Protein AF-A0A7V2SVR3-F1 (afdb_monomer)

Mean predicted aligned error: 17.41 Å

Sequence (319 aa):
MKKIVIILLPLTALFSCQLQNKKPNQTISPVDKTPTSTNLDTQKVTTADELLASLHKCYQEEVCKTQLDDSFNKWLIENKFISNELSKADESDDASIADELIGNNNDTKQLIIPRVHLSSNLMNNELIKGALNEWLTWKRPQLINTWQYYQFLRQDMLPAFQRYGIDEAFILAIMAQESGGKVHSRSRAGAGGLFQIMPATARRLGLTGKNGAYDLRFNPEKSALAAAKYLNEQLLKYEGDKAKVLAAYNSGETRFARLNKRHKNKSLWKKNFYYELPRETRHYVPVVLAAMMIFQNPDKFNVKLDTLDAKTVQVELPK

Structure (mmCIF, N/CA/C/O backbone):
data_AF-A0A7V2SVR3-F1
#
_entry.id   AF-A0A7V2SVR3-F1
#
loop_
_atom_site.group_PDB
_atom_site.id
_atom_site.type_symbol
_atom_site.label_atom_id
_atom_site.label_alt_id
_atom_site.label_comp_id
_atom_site.label_asym_id
_atom_site.label_entity_id
_atom_site.label_seq_id
_atom_site.pdbx_PDB_ins_code
_atom_site.Cartn_x
_atom_site.Cartn_y
_atom_site.Cartn_z
_atom_site.occupancy
_atom_site.B_iso_or_equiv
_atom_site.auth_seq_id
_atom_site.auth_comp_id
_atom_site.auth_asym_id
_atom_site.auth_atom_id
_atom_site.pdbx_PDB_model_num
ATOM 1 N N . MET A 1 1 ? 44.682 -32.885 -15.843 1.00 39.25 1 MET A N 1
ATOM 2 C CA . MET A 1 1 ? 45.978 -32.211 -15.589 1.00 39.25 1 MET A CA 1
ATOM 3 C C . MET A 1 1 ? 46.204 -31.155 -16.664 1.00 39.25 1 MET A C 1
ATOM 5 O O . MET A 1 1 ? 46.006 -31.502 -17.818 1.00 39.25 1 MET A O 1
ATOM 9 N N . LYS A 1 2 ? 46.698 -29.961 -16.272 1.00 33.25 2 LYS A N 1
ATOM 10 C CA . LYS A 1 2 ? 47.258 -28.866 -17.114 1.00 33.25 2 LYS A CA 1
ATOM 11 C C . LYS A 1 2 ? 46.208 -28.055 -17.917 1.00 33.25 2 LYS A C 1
ATOM 13 O O . LYS A 1 2 ? 45.382 -28.654 -18.577 1.00 33.25 2 LYS A O 1
ATOM 18 N N . LYS A 1 3 ? 46.169 -26.714 -17.927 1.00 35.19 3 LYS A N 1
ATOM 19 C CA . LYS A 1 3 ? 47.079 -25.653 -17.443 1.00 35.19 3 LYS A CA 1
ATOM 20 C C . LYS A 1 3 ? 46.278 -24.376 -17.116 1.00 35.19 3 LYS A C 1
ATOM 22 O O . LYS A 1 3 ? 45.376 -24.002 -17.853 1.00 35.19 3 LYS A O 1
ATOM 27 N N . ILE A 1 4 ? 46.678 -23.734 -16.023 1.00 35.78 4 ILE A N 1
ATOM 28 C CA . ILE A 1 4 ? 46.297 -22.396 -15.554 1.00 35.78 4 ILE A CA 1
ATOM 29 C C . ILE A 1 4 ? 47.150 -21.361 -16.301 1.00 35.78 4 ILE A C 1
ATOM 31 O O . ILE A 1 4 ? 48.351 -21.581 -16.456 1.00 35.78 4 ILE A O 1
ATOM 35 N N . VAL A 1 5 ? 46.560 -20.234 -16.709 1.00 38.84 5 VAL A N 1
ATOM 36 C CA . VAL A 1 5 ? 47.297 -19.021 -17.104 1.00 38.84 5 VAL A CA 1
ATOM 37 C C . VAL A 1 5 ? 46.708 -17.843 -16.331 1.00 38.84 5 VAL A C 1
ATOM 39 O O . VAL A 1 5 ? 45.554 -17.473 -16.521 1.00 38.84 5 VAL A O 1
ATOM 42 N N . ILE A 1 6 ? 47.516 -17.310 -15.415 1.00 37.00 6 ILE A N 1
ATOM 43 C CA . ILE A 1 6 ? 47.279 -16.100 -14.625 1.00 37.00 6 ILE A CA 1
ATOM 44 C C . ILE A 1 6 ? 48.023 -14.969 -15.333 1.00 37.00 6 ILE A C 1
ATOM 46 O O . ILE A 1 6 ? 49.217 -15.107 -15.597 1.00 37.00 6 ILE A O 1
ATOM 50 N N . ILE A 1 7 ? 47.342 -13.858 -15.610 1.00 40.81 7 ILE A N 1
ATOM 51 C CA . ILE A 1 7 ? 47.979 -12.600 -16.011 1.00 40.81 7 ILE A CA 1
ATOM 52 C C . ILE A 1 7 ? 47.673 -11.567 -14.924 1.00 40.81 7 ILE A C 1
ATOM 54 O O . ILE A 1 7 ? 46.524 -11.203 -14.691 1.00 40.81 7 ILE A O 1
ATOM 58 N N . LEU A 1 8 ? 48.738 -11.153 -14.242 1.00 35.62 8 LEU A N 1
ATOM 59 C CA . LEU A 1 8 ? 48.835 -10.064 -13.270 1.00 35.62 8 LEU A CA 1
ATOM 60 C C . LEU A 1 8 ? 49.524 -8.896 -13.981 1.00 35.62 8 LEU A C 1
ATOM 62 O O . LEU A 1 8 ? 50.543 -9.148 -14.612 1.00 35.62 8 LEU A O 1
ATOM 66 N N . LEU A 1 9 ? 49.015 -7.667 -13.856 1.00 30.78 9 LEU A N 1
ATOM 67 C CA . LEU A 1 9 ? 49.712 -6.389 -14.121 1.00 30.78 9 LEU A CA 1
ATOM 68 C C . LEU A 1 9 ? 48.831 -5.232 -13.567 1.00 30.78 9 LEU A C 1
ATOM 70 O O . LEU A 1 9 ? 47.640 -5.443 -13.345 1.00 30.78 9 LEU A O 1
ATOM 74 N N . PRO A 1 10 ? 49.390 -4.059 -13.218 1.00 37.69 10 PRO A N 1
ATOM 75 C CA . PRO A 1 10 ? 49.614 -3.678 -11.828 1.00 37.69 10 PRO A CA 1
ATOM 76 C C . PRO A 1 10 ? 48.802 -2.457 -11.361 1.00 37.69 10 PRO A C 1
ATOM 78 O O . PRO A 1 10 ? 48.260 -1.680 -12.141 1.00 37.69 10 PRO A O 1
ATOM 81 N N . LEU A 1 11 ? 48.784 -2.305 -10.037 1.00 36.84 11 LEU A N 1
ATOM 82 C CA . LEU A 1 11 ? 48.236 -1.201 -9.255 1.00 36.84 11 LEU A CA 1
ATOM 83 C C . LEU A 1 11 ? 49.194 0.010 -9.294 1.00 36.84 11 LEU A C 1
ATOM 85 O O . LEU A 1 11 ? 50.347 -0.128 -8.884 1.00 36.84 11 LEU A O 1
ATOM 89 N N . THR A 1 12 ? 48.727 1.198 -9.691 1.00 42.19 12 THR A N 1
ATOM 90 C CA . THR A 1 12 ? 49.444 2.469 -9.466 1.00 42.19 12 THR A CA 1
ATOM 91 C C . THR A 1 12 ? 48.517 3.586 -8.966 1.00 42.19 12 THR A C 1
ATOM 93 O O . THR A 1 12 ? 47.596 4.024 -9.643 1.00 42.19 12 THR A O 1
ATOM 96 N N . ALA A 1 13 ? 48.814 3.998 -7.728 1.00 38.72 13 ALA A N 1
ATOM 97 C CA . ALA A 1 13 ? 48.782 5.334 -7.118 1.00 38.72 13 ALA A CA 1
ATOM 98 C C . ALA A 1 13 ? 47.586 6.299 -7.321 1.00 38.72 13 ALA A C 1
ATOM 100 O O . ALA A 1 13 ? 47.465 7.000 -8.318 1.00 38.72 13 ALA A O 1
ATOM 101 N N . LEU A 1 14 ? 46.800 6.415 -6.242 1.00 35.41 14 LEU A N 1
ATOM 102 C CA . LEU A 1 14 ? 46.558 7.627 -5.433 1.00 35.41 14 LEU A CA 1
ATOM 103 C C . LEU A 1 14 ? 46.800 9.006 -6.081 1.00 35.41 14 LEU A C 1
ATOM 105 O O . LEU A 1 14 ? 47.944 9.396 -6.290 1.00 35.41 14 LEU A O 1
ATOM 109 N N . PHE A 1 15 ? 45.742 9.823 -6.129 1.00 35.97 15 PHE A N 1
ATOM 110 C CA . PHE A 1 15 ? 45.825 11.231 -5.726 1.00 35.97 15 PHE A CA 1
ATOM 111 C C . PHE A 1 15 ? 44.578 11.635 -4.932 1.00 35.97 15 PHE A C 1
ATOM 113 O O . PHE A 1 15 ? 43.464 11.701 -5.447 1.00 35.97 15 PHE A O 1
ATOM 120 N N . SER A 1 16 ? 44.804 11.901 -3.648 1.00 30.83 16 SER A N 1
ATOM 121 C CA . SER A 1 16 ? 43.912 12.643 -2.764 1.00 30.83 16 SER A CA 1
ATOM 122 C C . SER A 1 16 ? 43.989 14.130 -3.106 1.00 30.83 16 SER A C 1
ATOM 124 O O . SER A 1 16 ? 45.086 14.664 -3.254 1.00 30.83 16 SER A O 1
ATOM 126 N N . CYS A 1 17 ? 42.857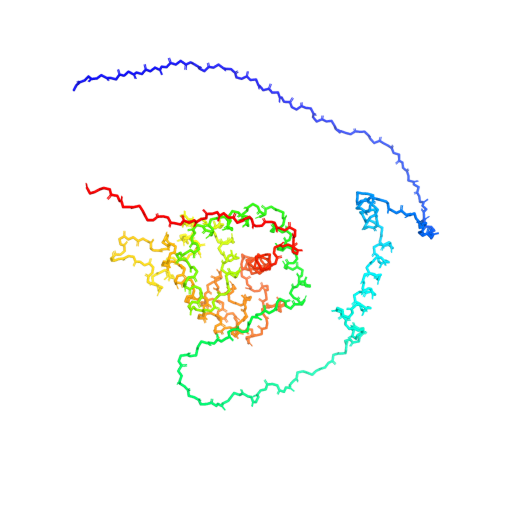 14.831 -3.117 1.00 28.88 17 CYS A N 1
ATOM 127 C CA . CYS A 1 17 ? 42.852 16.265 -2.851 1.00 28.88 17 CYS A CA 1
ATOM 128 C C . CYS A 1 17 ? 41.755 16.576 -1.832 1.00 28.88 17 CYS A C 1
ATOM 130 O O . CYS A 1 17 ? 40.568 16.354 -2.071 1.00 28.88 17 CYS A O 1
ATOM 132 N N . GLN A 1 18 ? 42.197 17.008 -0.653 1.00 33.28 18 GLN A N 1
ATOM 133 C CA . GLN A 1 18 ? 41.372 17.471 0.450 1.00 33.28 18 GLN A CA 1
ATOM 134 C C . GLN A 1 18 ? 41.038 18.959 0.282 1.00 33.28 18 GLN A C 1
ATOM 136 O O . GLN A 1 18 ? 41.905 19.762 -0.038 1.00 33.28 18 GLN A O 1
ATOM 141 N N . LEU A 1 19 ? 39.775 19.278 0.580 1.00 31.12 19 LEU A N 1
ATOM 142 C CA . LEU A 1 19 ? 39.293 20.380 1.425 1.00 31.12 19 LEU A CA 1
ATOM 143 C C . LEU A 1 19 ? 40.048 21.719 1.397 1.00 31.12 19 LEU A C 1
ATOM 145 O O . LEU A 1 19 ? 41.134 21.824 1.955 1.00 31.12 19 LEU A O 1
ATOM 149 N N . GLN A 1 20 ? 39.320 22.791 1.062 1.00 29.27 20 GLN A N 1
ATOM 150 C CA . GLN A 1 20 ? 39.335 23.992 1.905 1.00 29.27 20 GLN A CA 1
ATOM 151 C C . GLN A 1 20 ? 37.918 24.535 2.131 1.00 29.27 20 GLN A C 1
ATOM 153 O O . GLN A 1 20 ? 37.290 25.130 1.260 1.00 29.27 20 GLN A O 1
ATOM 158 N N . ASN A 1 21 ? 37.446 24.328 3.362 1.00 33.88 21 ASN A N 1
ATOM 159 C CA . ASN A 1 21 ? 36.402 25.117 4.001 1.00 33.88 21 ASN A CA 1
ATOM 160 C C . ASN A 1 21 ? 36.904 26.552 4.199 1.00 33.88 21 ASN A C 1
ATOM 162 O O . ASN A 1 21 ? 37.978 26.750 4.768 1.00 33.88 21 ASN A O 1
ATOM 166 N N . LYS A 1 22 ? 36.091 27.553 3.850 1.00 29.28 22 LYS A N 1
ATOM 167 C CA . LYS A 1 22 ? 36.253 28.903 4.397 1.00 29.28 22 LYS A CA 1
ATOM 168 C C . LYS A 1 22 ? 34.890 29.539 4.688 1.00 29.28 22 LYS A C 1
ATOM 170 O O . LYS A 1 22 ? 34.132 29.884 3.791 1.00 29.28 22 LYS A O 1
ATOM 175 N N . LYS A 1 23 ? 34.608 29.691 5.978 1.00 28.23 23 LYS A N 1
ATOM 176 C CA . LYS A 1 23 ? 33.714 30.675 6.610 1.00 28.23 23 LYS A CA 1
ATOM 177 C C . LYS A 1 23 ? 34.402 31.077 7.928 1.00 28.23 23 LYS A C 1
ATOM 179 O O . LYS A 1 23 ? 35.192 30.272 8.421 1.00 28.23 23 LYS A O 1
ATOM 184 N N . PRO A 1 24 ? 34.033 32.184 8.591 1.00 39.03 24 PRO A N 1
ATOM 185 C CA . PRO A 1 24 ? 33.376 33.411 8.127 1.00 39.03 24 PRO A CA 1
ATOM 186 C C . PRO A 1 24 ? 34.162 34.667 8.581 1.00 39.03 24 PRO A C 1
ATOM 188 O O . PRO A 1 24 ? 35.109 34.564 9.354 1.00 39.03 24 PRO A O 1
ATOM 191 N N . ASN A 1 25 ? 33.743 35.867 8.176 1.00 28.81 25 ASN A N 1
ATOM 192 C CA . ASN A 1 25 ? 33.941 37.036 9.035 1.00 28.81 25 ASN A CA 1
ATOM 193 C C . ASN A 1 25 ? 32.728 37.967 8.942 1.00 28.81 25 ASN A C 1
ATOM 195 O O . ASN A 1 25 ? 32.243 38.262 7.852 1.00 28.81 25 ASN A O 1
ATOM 199 N N . GLN A 1 26 ? 32.209 38.331 10.112 1.00 32.72 26 GLN A N 1
ATOM 200 C CA . GLN A 1 26 ? 31.044 39.184 10.333 1.00 32.72 26 GLN A CA 1
ATOM 201 C C . GLN A 1 26 ? 31.442 40.660 10.282 1.00 32.72 26 GLN A C 1
ATOM 203 O O . GLN A 1 26 ? 32.522 41.007 10.752 1.00 32.72 26 GLN A O 1
ATOM 208 N N . THR A 1 27 ? 30.534 41.529 9.836 1.00 27.27 27 THR A N 1
ATOM 209 C CA . THR A 1 27 ? 30.010 42.671 10.621 1.00 27.27 27 THR A CA 1
ATOM 210 C C . THR A 1 27 ? 28.995 43.460 9.790 1.00 27.27 27 THR A C 1
ATOM 212 O O . THR A 1 27 ? 29.240 43.717 8.618 1.00 27.27 27 THR A O 1
ATOM 215 N N . ILE A 1 28 ? 27.851 43.807 10.393 1.00 29.61 28 ILE A N 1
ATOM 216 C CA . ILE A 1 28 ? 27.260 45.160 10.522 1.00 29.61 28 ILE A CA 1
ATOM 217 C C . ILE A 1 28 ? 25.848 45.009 11.133 1.00 29.61 28 ILE A C 1
ATOM 219 O O . ILE A 1 28 ? 25.081 44.124 10.756 1.00 29.61 28 ILE A O 1
ATOM 223 N N . SER A 1 29 ? 25.564 45.855 12.126 1.00 27.14 29 SER A N 1
ATOM 224 C CA . SER A 1 29 ? 24.362 45.900 12.975 1.00 27.14 29 SER A CA 1
ATOM 225 C C . SER A 1 29 ? 23.206 46.737 12.349 1.00 27.14 29 SER A C 1
ATOM 227 O O . SER A 1 29 ? 23.288 47.066 11.168 1.00 27.14 29 SER A O 1
ATOM 229 N N . PRO A 1 30 ? 22.086 47.027 13.054 1.00 40.78 30 PRO A N 1
ATOM 230 C CA . PRO A 1 30 ? 20.729 46.826 12.546 1.00 40.78 30 PRO A CA 1
ATOM 231 C C . PRO A 1 30 ? 20.060 48.113 12.033 1.00 40.78 30 PRO A C 1
ATOM 233 O O . PRO A 1 30 ? 20.332 49.204 12.529 1.00 40.78 30 PRO A O 1
ATOM 236 N N . VAL A 1 31 ? 19.108 47.991 11.103 1.00 28.33 31 VAL A N 1
ATOM 237 C CA . VAL A 1 31 ? 18.184 49.087 10.777 1.00 28.33 31 VAL A CA 1
ATOM 238 C C . VAL A 1 31 ? 16.763 48.550 10.673 1.00 28.33 31 VAL A C 1
ATOM 240 O O . VAL A 1 31 ? 16.423 47.766 9.792 1.00 28.33 31 VAL A O 1
ATOM 243 N N . ASP A 1 32 ? 15.969 49.006 11.632 1.00 33.16 32 ASP A N 1
ATOM 244 C CA . ASP A 1 32 ? 14.514 49.034 11.656 1.00 33.16 32 ASP A CA 1
ATOM 245 C C . ASP A 1 32 ? 13.981 49.867 10.478 1.00 33.16 32 ASP A C 1
ATOM 247 O O . ASP A 1 32 ? 14.533 50.942 10.215 1.00 33.16 32 ASP A O 1
ATOM 251 N N . LYS A 1 33 ? 12.909 49.408 9.817 1.00 31.44 33 LYS A N 1
ATOM 252 C CA . LYS A 1 33 ? 11.759 50.207 9.334 1.00 31.44 33 LYS A CA 1
ATOM 253 C C . LYS A 1 33 ? 10.889 49.408 8.354 1.00 31.44 33 LYS A C 1
ATOM 255 O O . LYS A 1 33 ? 11.345 48.896 7.338 1.00 31.44 33 LYS A O 1
ATOM 260 N N . THR A 1 34 ? 9.613 49.358 8.715 1.00 40.38 34 THR A N 1
ATOM 261 C CA . THR A 1 34 ? 8.410 49.062 7.923 1.00 40.38 34 THR A CA 1
ATOM 262 C C . THR A 1 34 ? 8.495 49.377 6.420 1.00 40.38 34 THR A C 1
ATOM 264 O O . THR A 1 34 ? 8.974 50.452 6.057 1.00 40.38 34 THR A O 1
ATOM 267 N N . PRO A 1 35 ? 7.880 48.554 5.545 1.00 33.28 35 PRO A N 1
ATOM 268 C CA . PRO A 1 35 ? 7.493 48.987 4.213 1.00 33.28 35 PRO A CA 1
ATOM 269 C C . PRO A 1 35 ? 5.979 49.203 4.097 1.00 33.28 35 PRO A C 1
ATOM 271 O O . PRO A 1 35 ? 5.151 48.304 4.226 1.00 33.28 35 PRO A O 1
ATOM 274 N N . THR A 1 36 ? 5.683 50.465 3.829 1.00 29.58 36 THR A N 1
ATOM 275 C CA . THR A 1 36 ? 4.503 51.063 3.215 1.00 29.58 36 THR A CA 1
ATOM 276 C C . THR A 1 36 ? 4.024 50.308 1.968 1.00 29.58 36 THR A C 1
ATOM 278 O O . THR A 1 36 ? 4.821 49.805 1.177 1.00 29.58 36 THR A O 1
ATOM 281 N N . SER A 1 37 ? 2.705 50.313 1.765 1.00 42.31 37 SER A N 1
ATOM 282 C CA . SER A 1 37 ? 2.002 49.870 0.558 1.00 42.31 37 SER A CA 1
ATOM 283 C C . SER A 1 37 ? 2.609 50.434 -0.730 1.00 42.31 37 SER A C 1
ATOM 285 O O . SER A 1 37 ? 2.729 51.654 -0.870 1.00 42.31 37 SER A O 1
ATOM 287 N N . THR A 1 38 ? 2.883 49.574 -1.709 1.00 32.94 38 THR A N 1
ATOM 288 C CA . THR A 1 38 ? 3.091 49.989 -3.102 1.00 32.94 38 THR A CA 1
ATOM 289 C C . THR A 1 38 ? 2.203 49.163 -4.030 1.00 32.94 38 THR A C 1
ATOM 291 O O . THR A 1 38 ? 2.159 47.939 -3.955 1.00 32.94 38 THR A O 1
ATOM 294 N N . ASN A 1 39 ? 1.434 49.885 -4.849 1.00 40.16 39 ASN A N 1
ATOM 295 C CA . ASN A 1 39 ? 0.627 49.387 -5.961 1.00 40.16 39 ASN A CA 1
ATOM 296 C C . ASN A 1 39 ? 1.474 48.509 -6.894 1.00 40.16 39 ASN A C 1
ATOM 298 O O . ASN A 1 39 ? 2.572 48.920 -7.272 1.00 40.16 39 ASN A O 1
ATOM 302 N N . LEU A 1 40 ? 0.943 47.351 -7.305 1.00 39.16 40 LEU A N 1
ATOM 303 C CA . LEU A 1 40 ? 1.548 46.544 -8.363 1.00 39.16 40 LEU A CA 1
ATOM 304 C C . LEU A 1 40 ? 1.436 47.282 -9.704 1.00 39.16 40 LEU A C 1
ATOM 306 O O . LEU A 1 40 ? 0.356 47.433 -10.273 1.00 39.16 40 LEU A O 1
ATOM 310 N N . ASP A 1 41 ? 2.592 47.724 -10.183 1.00 39.03 41 ASP A N 1
ATOM 311 C CA . ASP A 1 41 ? 2.848 48.217 -11.528 1.00 39.03 41 ASP A CA 1
ATOM 312 C C . ASP A 1 41 ? 2.518 47.115 -12.553 1.00 39.03 41 ASP A C 1
ATOM 314 O O . ASP A 1 41 ? 3.096 46.024 -12.532 1.00 39.03 41 ASP A O 1
ATOM 318 N N . THR A 1 42 ? 1.546 47.363 -13.434 1.00 49.19 42 THR A N 1
ATOM 319 C CA . THR A 1 42 ? 1.140 46.425 -14.489 1.00 49.19 42 THR A CA 1
ATOM 320 C C . THR A 1 42 ? 2.165 46.430 -15.620 1.00 49.19 42 THR A C 1
ATOM 322 O O . THR A 1 42 ? 1.944 47.023 -16.678 1.00 49.19 42 THR A O 1
ATOM 325 N N . GLN A 1 43 ? 3.295 45.759 -15.418 1.00 54.12 43 GLN A N 1
ATOM 326 C CA . GLN A 1 43 ? 4.226 45.471 -16.505 1.00 54.12 43 GLN A CA 1
ATOM 327 C C . GLN A 1 43 ? 3.727 44.267 -17.310 1.00 54.12 43 GLN A C 1
ATOM 329 O O . GLN A 1 43 ? 3.421 43.206 -16.764 1.00 54.12 43 GLN A O 1
ATOM 334 N N . LYS A 1 44 ? 3.618 44.441 -18.634 1.00 56.69 44 LYS A N 1
ATOM 335 C CA . LYS A 1 44 ? 3.280 43.363 -19.571 1.00 56.69 44 LYS A CA 1
ATOM 336 C C . LYS A 1 44 ? 4.408 42.334 -19.569 1.00 56.69 44 LYS A C 1
ATOM 338 O O . LYS A 1 44 ? 5.462 42.572 -20.144 1.00 56.69 44 LYS A O 1
ATOM 343 N N . VAL A 1 45 ? 4.154 41.192 -18.944 1.00 54.91 45 VAL A N 1
ATOM 344 C CA . VAL A 1 45 ? 5.023 40.017 -19.001 1.00 54.91 45 VAL A CA 1
ATOM 345 C C . VAL A 1 45 ? 4.969 39.441 -20.417 1.00 54.91 45 VAL A C 1
ATOM 347 O O . VAL A 1 45 ? 3.890 39.086 -20.894 1.00 54.91 45 VAL A O 1
ATOM 350 N N . THR A 1 46 ? 6.108 39.383 -21.109 1.00 56.50 46 THR A N 1
ATOM 351 C CA . THR A 1 46 ? 6.168 38.998 -22.532 1.00 56.50 46 THR A CA 1
ATOM 352 C C . THR A 1 46 ? 6.705 37.592 -22.778 1.00 56.50 46 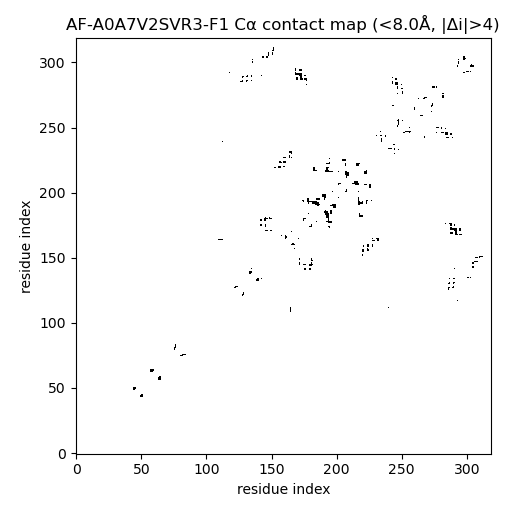THR A C 1
ATOM 354 O O . THR A 1 46 ? 6.568 37.079 -23.888 1.00 56.50 46 THR A O 1
ATOM 357 N N . THR A 1 47 ? 7.267 36.937 -21.759 1.00 74.88 47 THR A N 1
ATOM 358 C CA . THR A 1 47 ? 7.815 35.578 -21.866 1.00 74.88 47 THR A CA 1
ATOM 359 C C . THR A 1 47 ? 7.438 34.701 -20.667 1.00 74.88 47 THR A C 1
ATOM 361 O O . THR A 1 47 ? 7.124 35.190 -19.581 1.00 74.88 47 THR A O 1
ATOM 364 N N . ALA A 1 48 ? 7.453 33.378 -20.864 1.00 61.62 48 ALA A N 1
ATOM 365 C CA . ALA A 1 48 ? 7.103 32.411 -19.820 1.00 61.62 48 ALA A CA 1
ATOM 366 C C . ALA A 1 48 ? 8.093 32.425 -18.640 1.00 61.62 48 ALA A C 1
ATOM 368 O O . ALA A 1 48 ? 7.678 32.257 -17.495 1.00 61.62 48 ALA A O 1
ATOM 369 N N . ASP A 1 49 ? 9.376 32.678 -18.903 1.00 64.69 49 ASP A N 1
ATOM 370 C CA . ASP A 1 49 ? 10.411 32.734 -17.865 1.00 64.69 49 ASP A CA 1
ATOM 371 C C . ASP A 1 49 ? 10.276 33.990 -16.991 1.00 64.69 49 ASP A C 1
ATOM 373 O O . ASP A 1 49 ? 10.419 33.917 -15.770 1.00 64.69 49 ASP A O 1
ATOM 377 N N . GLU A 1 50 ? 9.911 35.131 -17.585 1.00 67.69 50 GLU A N 1
ATOM 378 C CA . GLU A 1 50 ? 9.597 36.366 -16.851 1.00 67.69 50 GLU A CA 1
ATOM 379 C C . GLU A 1 50 ? 8.346 36.207 -15.979 1.00 67.69 50 GLU A C 1
ATOM 381 O O . GLU A 1 50 ? 8.304 36.716 -14.857 1.00 67.69 50 GLU A O 1
ATOM 386 N N . LEU A 1 51 ? 7.346 35.458 -16.461 1.00 69.56 51 LEU A N 1
ATOM 387 C CA . LEU A 1 51 ? 6.156 35.113 -15.681 1.00 69.56 51 LEU A CA 1
ATOM 388 C C . LEU A 1 51 ? 6.515 34.222 -14.493 1.00 69.56 51 LEU A C 1
ATOM 390 O O . LEU A 1 51 ? 6.054 34.446 -13.377 1.00 69.56 51 LEU A O 1
ATOM 394 N N . LEU A 1 52 ? 7.351 33.211 -14.724 1.00 68.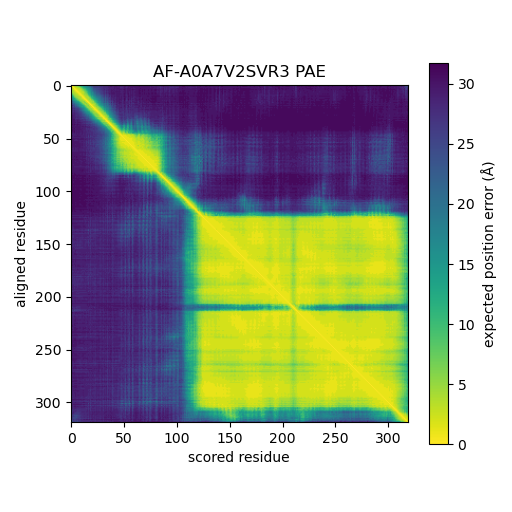62 52 LEU A N 1
ATOM 395 C CA . LEU A 1 52 ? 7.754 32.285 -13.675 1.00 68.62 52 LEU A CA 1
ATOM 396 C C . LEU A 1 52 ? 8.575 33.004 -12.597 1.00 68.62 52 LEU A C 1
ATOM 398 O O . LEU A 1 52 ? 8.355 32.787 -11.405 1.00 68.62 52 LEU A O 1
ATOM 402 N N . ALA A 1 53 ? 9.471 33.905 -13.005 1.00 73.25 53 ALA A N 1
ATOM 403 C CA . ALA A 1 53 ? 10.265 34.723 -12.097 1.00 73.25 53 ALA A CA 1
ATOM 404 C C . ALA A 1 53 ? 9.402 35.706 -11.284 1.00 73.25 53 ALA A C 1
ATOM 406 O O . ALA A 1 53 ? 9.614 35.848 -10.076 1.00 73.25 53 ALA A O 1
ATOM 407 N N . SER A 1 54 ? 8.408 36.352 -11.906 1.00 71.06 54 SER A N 1
ATOM 408 C CA . SER A 1 54 ? 7.508 37.281 -11.210 1.00 71.06 54 SER A CA 1
ATOM 409 C C . SER A 1 54 ? 6.569 36.562 -10.235 1.00 71.06 54 SER A C 1
ATOM 411 O O . SER A 1 54 ? 6.402 37.019 -9.103 1.00 71.06 54 SER A O 1
ATOM 413 N N . LEU A 1 55 ? 6.055 35.384 -10.607 1.00 71.00 55 LEU A N 1
ATOM 414 C CA . LEU A 1 55 ? 5.282 34.517 -9.714 1.00 71.00 55 LEU A CA 1
ATOM 415 C C . LEU A 1 55 ? 6.129 34.025 -8.537 1.00 71.00 55 LEU A C 1
ATOM 417 O O . LEU A 1 55 ? 5.685 34.091 -7.393 1.00 71.00 55 LEU A O 1
ATOM 421 N N . HIS A 1 56 ? 7.367 33.587 -8.787 1.00 71.81 56 HIS A N 1
ATOM 422 C CA . HIS A 1 56 ? 8.283 33.170 -7.723 1.00 71.81 56 HIS A CA 1
ATOM 423 C C . HIS A 1 56 ? 8.564 34.297 -6.730 1.00 71.81 56 HIS A C 1
ATOM 425 O O . HIS A 1 56 ? 8.590 34.047 -5.527 1.00 71.81 56 HIS A O 1
ATOM 431 N N . LYS A 1 57 ? 8.741 35.529 -7.218 1.00 78.44 57 LYS A N 1
ATOM 432 C CA . LYS A 1 57 ? 8.908 36.706 -6.362 1.00 78.44 57 LYS A CA 1
ATOM 433 C C . LYS A 1 57 ? 7.645 36.978 -5.534 1.00 78.44 57 LYS A C 1
ATOM 435 O O . LYS A 1 57 ? 7.745 37.145 -4.324 1.00 78.44 57 LYS A O 1
ATOM 440 N N . CYS A 1 58 ? 6.470 36.927 -6.160 1.00 75.75 58 CYS A N 1
ATOM 441 C CA . CYS A 1 58 ? 5.180 37.123 -5.495 1.00 75.75 58 CYS A CA 1
ATOM 442 C C . CYS A 1 58 ? 4.920 36.091 -4.384 1.00 75.75 58 CYS A C 1
ATOM 444 O O . CYS A 1 58 ? 4.440 36.440 -3.311 1.00 75.75 58 CYS A O 1
ATOM 446 N N . TYR A 1 59 ? 5.312 34.830 -4.588 1.00 66.75 59 TYR A N 1
ATOM 447 C CA . TYR A 1 59 ? 5.169 33.776 -3.578 1.00 66.75 59 TYR A CA 1
ATOM 448 C C . TYR A 1 59 ? 6.018 33.987 -2.315 1.00 66.75 59 TYR A C 1
ATOM 450 O O . TYR A 1 59 ? 5.711 33.386 -1.284 1.00 66.75 59 TYR A O 1
ATOM 458 N N . GLN A 1 60 ? 7.072 34.807 -2.384 1.00 74.12 60 GLN A N 1
ATOM 459 C CA . GLN A 1 60 ? 7.908 35.161 -1.230 1.00 74.12 60 GLN A CA 1
ATOM 460 C C . GLN A 1 60 ? 7.368 36.372 -0.455 1.00 74.12 60 GLN A C 1
ATOM 462 O O . GLN A 1 60 ? 7.828 36.641 0.652 1.00 74.12 60 GLN A O 1
ATOM 467 N N . GLU A 1 61 ? 6.390 37.092 -1.009 1.00 83.88 61 GLU A N 1
ATOM 468 C CA . GLU A 1 61 ? 5.768 38.260 -0.390 1.00 83.88 61 GLU A CA 1
ATOM 469 C C . GLU A 1 61 ? 4.337 37.908 0.037 1.00 83.88 61 GLU A C 1
ATOM 471 O O . GLU A 1 61 ? 3.457 37.669 -0.786 1.00 83.88 61 GLU A O 1
ATOM 476 N N . GLU A 1 62 ? 4.080 37.875 1.345 1.00 67.81 62 GLU A N 1
ATOM 477 C CA . GLU A 1 62 ? 2.828 37.345 1.910 1.00 67.81 62 GLU A CA 1
ATOM 478 C C . GLU A 1 62 ? 1.575 38.101 1.431 1.00 67.81 62 GLU A C 1
ATOM 480 O O . GLU A 1 62 ? 0.531 37.500 1.170 1.00 67.81 62 GLU A O 1
ATOM 485 N N . VAL A 1 63 ? 1.708 39.411 1.206 1.00 79.69 63 VAL A N 1
ATOM 486 C CA . VAL A 1 63 ? 0.649 40.260 0.639 1.00 79.69 63 VAL A CA 1
ATOM 487 C C . VAL A 1 63 ? 0.367 39.897 -0.823 1.00 79.69 63 VAL A C 1
ATOM 489 O O . VAL A 1 63 ? -0.794 39.754 -1.202 1.00 79.69 63 VAL A O 1
ATOM 492 N N . CYS A 1 64 ? 1.410 39.696 -1.633 1.00 74.44 64 CYS A N 1
ATOM 493 C CA . CYS A 1 64 ? 1.266 39.365 -3.052 1.00 74.44 64 CYS A CA 1
ATOM 494 C C . CYS A 1 64 ? 0.678 37.963 -3.237 1.00 74.44 64 CYS A C 1
ATOM 496 O O . CYS A 1 64 ? -0.259 37.768 -4.008 1.00 74.44 64 CYS A O 1
ATOM 498 N N . LYS A 1 65 ? 1.171 36.997 -2.458 1.00 64.94 65 LYS A N 1
ATOM 499 C CA . LYS A 1 65 ? 0.640 35.635 -2.416 1.00 64.94 65 LYS A CA 1
ATOM 500 C C . LYS A 1 65 ? -0.858 35.616 -2.103 1.00 64.94 65 LYS A C 1
ATOM 502 O O . LYS A 1 65 ? -1.609 34.960 -2.813 1.00 64.94 65 LYS A O 1
ATOM 507 N N . THR A 1 66 ? -1.292 36.377 -1.097 1.00 61.25 66 THR A N 1
ATOM 508 C CA . THR A 1 66 ? -2.714 36.447 -0.716 1.00 61.25 66 THR A CA 1
ATOM 509 C C . THR A 1 66 ? -3.564 37.030 -1.848 1.00 61.25 66 THR A C 1
ATOM 511 O O . THR A 1 66 ? -4.592 36.463 -2.201 1.00 61.25 66 THR A O 1
ATOM 514 N N . GLN A 1 67 ? -3.099 38.100 -2.500 1.00 72.81 67 GLN A N 1
ATOM 515 C CA . GLN A 1 67 ? -3.796 38.694 -3.649 1.00 72.81 67 GLN A CA 1
ATOM 516 C C . GLN A 1 67 ? -3.874 37.753 -4.861 1.00 72.81 67 GLN A C 1
ATOM 518 O O . GLN A 1 67 ? -4.880 37.742 -5.577 1.00 72.81 67 GLN A O 1
ATOM 523 N N . LEU A 1 68 ? -2.821 36.967 -5.100 1.00 72.12 68 LEU A N 1
ATOM 524 C CA . LEU A 1 68 ? -2.781 35.971 -6.167 1.00 72.12 68 LEU A CA 1
ATOM 525 C C . LEU A 1 68 ? -3.751 34.817 -5.880 1.00 72.12 68 LEU A C 1
ATOM 527 O O . LEU A 1 68 ? -4.512 34.430 -6.767 1.00 72.12 68 LEU A O 1
ATOM 531 N N . ASP A 1 69 ? -3.763 34.320 -4.642 1.00 64.06 69 ASP A N 1
ATOM 532 C CA . ASP A 1 69 ? -4.671 33.266 -4.189 1.00 64.06 69 ASP A CA 1
ATOM 533 C C . ASP A 1 69 ? -6.137 33.734 -4.273 1.00 64.06 69 ASP A C 1
ATOM 535 O O . ASP A 1 69 ? -6.987 33.014 -4.800 1.00 64.06 69 ASP A O 1
ATOM 539 N N . ASP A 1 70 ? -6.436 34.970 -3.863 1.00 66.31 70 ASP A N 1
ATOM 540 C CA . ASP A 1 70 ? -7.773 35.568 -3.970 1.00 66.31 70 ASP A CA 1
ATOM 541 C C . ASP A 1 70 ? -8.220 35.729 -5.429 1.00 66.31 70 ASP A C 1
ATOM 543 O O . ASP A 1 70 ? -9.362 35.417 -5.781 1.00 66.31 70 ASP A O 1
ATOM 547 N N . SER A 1 71 ? -7.311 36.162 -6.306 1.00 66.88 71 SER A N 1
ATOM 548 C CA . SER A 1 71 ? -7.585 36.305 -7.741 1.00 66.88 71 SER A CA 1
ATOM 549 C C . SER A 1 71 ? -7.823 34.951 -8.413 1.00 66.88 71 SER A C 1
ATOM 551 O O . SER A 1 71 ? -8.716 34.818 -9.250 1.00 66.88 71 SER A O 1
ATOM 553 N N . PHE A 1 72 ? -7.064 33.926 -8.019 1.00 60.59 72 PHE A N 1
ATOM 554 C CA . PHE A 1 72 ? -7.237 32.562 -8.508 1.00 60.59 72 PHE A CA 1
ATOM 555 C C . PHE A 1 72 ? -8.556 31.950 -8.025 1.00 60.59 72 PHE A C 1
ATOM 557 O O . PHE A 1 72 ? -9.304 31.383 -8.821 1.00 60.59 72 PHE A O 1
ATOM 564 N N . ASN A 1 73 ? -8.895 32.129 -6.747 1.00 56.41 73 ASN A N 1
ATOM 565 C CA . ASN A 1 73 ? -10.169 31.681 -6.189 1.00 56.41 73 ASN A CA 1
ATOM 566 C C . ASN A 1 73 ? -11.356 32.371 -6.871 1.00 56.41 73 ASN A C 1
ATOM 568 O O . ASN A 1 73 ? -12.332 31.711 -7.230 1.00 56.41 73 ASN A O 1
ATOM 572 N N . LYS A 1 74 ? -11.248 33.678 -7.135 1.00 67.00 74 LYS A N 1
ATOM 573 C CA . LYS A 1 74 ? -12.243 34.429 -7.905 1.00 67.00 74 LYS A CA 1
ATOM 574 C C . LYS A 1 74 ? -12.408 33.868 -9.320 1.00 67.00 74 LYS A C 1
ATOM 576 O O . LYS A 1 74 ? -13.535 33.613 -9.735 1.00 67.00 74 LYS A O 1
ATOM 581 N N . TRP A 1 75 ? -11.307 33.592 -10.021 1.00 73.19 75 TRP A N 1
ATOM 582 C CA . TRP A 1 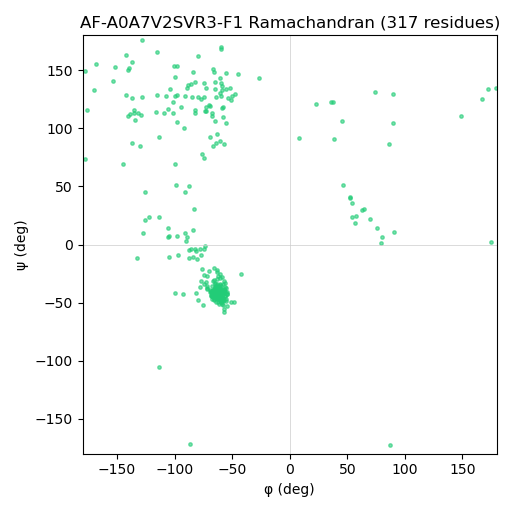75 ? -11.343 32.968 -11.347 1.00 73.19 75 TRP A CA 1
ATOM 583 C C . TRP A 1 75 ? -12.013 31.584 -11.318 1.00 73.19 75 TRP A C 1
ATOM 585 O O . TRP A 1 75 ? -12.822 31.270 -12.192 1.00 73.19 75 TRP A O 1
ATOM 595 N N . LEU A 1 76 ? -11.739 30.762 -10.300 1.00 48.12 76 LEU A N 1
ATOM 596 C CA . LEU A 1 76 ? -12.378 29.451 -10.145 1.00 48.12 76 LEU A CA 1
ATOM 597 C C . LEU A 1 76 ? -13.900 29.561 -9.963 1.00 48.12 76 LEU A C 1
ATOM 599 O O . LEU A 1 76 ? -14.638 28.749 -10.525 1.00 48.12 76 LEU A O 1
ATOM 603 N N . ILE A 1 77 ? -14.365 30.564 -9.213 1.00 61.47 77 ILE A N 1
ATOM 604 C CA . ILE A 1 77 ? -15.795 30.845 -9.014 1.00 61.47 77 ILE A CA 1
ATOM 605 C C . ILE A 1 77 ? -16.431 31.329 -10.322 1.00 61.47 77 ILE A C 1
ATOM 607 O O . ILE A 1 77 ? -17.472 30.817 -10.732 1.00 61.47 77 ILE A O 1
ATOM 611 N N . GLU A 1 78 ? -15.789 32.272 -11.015 1.00 68.12 78 GLU A N 1
ATOM 612 C CA . GLU A 1 78 ? -16.269 32.827 -12.289 1.00 68.12 78 GLU A CA 1
ATOM 613 C C . GLU A 1 78 ? -16.396 31.753 -13.378 1.00 68.12 78 GLU A C 1
ATOM 615 O O . GLU A 1 78 ? -17.341 31.768 -14.168 1.00 68.12 78 GLU A O 1
ATOM 620 N N . ASN A 1 79 ? -15.498 30.767 -13.371 1.00 71.69 79 ASN A N 1
ATOM 621 C CA . ASN A 1 79 ? -15.518 29.638 -14.300 1.00 71.69 79 ASN A CA 1
ATOM 622 C C . ASN A 1 79 ? -16.308 28.426 -13.772 1.00 71.69 79 ASN A C 1
ATOM 624 O O . ASN A 1 79 ? -16.274 27.356 -14.379 1.00 71.69 79 ASN A O 1
ATOM 628 N N . LYS A 1 80 ? -17.049 28.589 -12.665 1.00 65.12 80 LYS A N 1
ATOM 629 C CA . LYS A 1 80 ? -17.923 27.570 -12.054 1.00 65.12 80 LYS A CA 1
ATOM 630 C C . LYS A 1 80 ? -17.209 26.270 -11.660 1.00 65.12 80 LYS A C 1
ATOM 632 O O . LYS A 1 80 ? -17.849 25.226 -11.555 1.00 65.12 80 LYS A O 1
ATOM 637 N N . PHE A 1 81 ? -15.900 26.320 -11.420 1.00 48.31 81 PHE A N 1
ATOM 638 C CA . PHE A 1 81 ? -15.151 25.178 -10.891 1.00 48.31 81 PHE A CA 1
ATOM 639 C C . PHE A 1 81 ? -15.435 24.952 -9.400 1.00 48.31 81 PHE A C 1
ATOM 641 O O . PHE A 1 81 ? -15.323 23.822 -8.926 1.00 48.31 81 PHE A O 1
ATOM 648 N N . ILE A 1 82 ? -15.817 26.011 -8.673 1.00 49.22 82 ILE A N 1
ATOM 649 C CA . ILE A 1 82 ? -16.231 25.986 -7.261 1.00 49.22 82 ILE A CA 1
ATOM 650 C C . ILE A 1 82 ? -17.428 26.933 -7.037 1.00 49.22 82 ILE A C 1
ATOM 652 O O . ILE A 1 82 ? -17.588 27.909 -7.768 1.00 49.22 82 ILE A O 1
ATOM 656 N N . SER A 1 83 ? -18.281 26.654 -6.043 1.00 55.53 83 SER A N 1
ATOM 657 C CA . SER A 1 83 ? -19.436 27.495 -5.676 1.00 55.53 83 SER A CA 1
ATOM 658 C C . SER A 1 83 ? -19.130 28.423 -4.495 1.00 55.53 83 SER A C 1
ATOM 660 O O . SER A 1 83 ? -18.301 28.116 -3.645 1.00 55.53 83 SER A O 1
ATOM 662 N N . ASN A 1 84 ? -19.840 29.553 -4.424 1.00 50.00 84 ASN A N 1
ATOM 663 C CA . ASN A 1 84 ? -19.569 30.664 -3.498 1.00 50.00 84 ASN A CA 1
ATOM 664 C C . ASN A 1 84 ? -19.944 30.393 -2.018 1.00 50.00 84 ASN A C 1
ATOM 666 O O . ASN A 1 84 ? -19.735 31.244 -1.158 1.00 50.00 84 ASN A O 1
ATOM 670 N N . GLU A 1 85 ? -20.500 29.223 -1.699 1.00 44.84 85 GLU A N 1
ATOM 671 C CA . GLU A 1 85 ? -21.052 28.893 -0.374 1.00 44.84 85 GLU A CA 1
ATOM 672 C C . GLU A 1 85 ? -20.099 28.068 0.505 1.00 44.84 85 GLU A C 1
ATOM 674 O O . GLU A 1 85 ? -20.466 27.034 1.053 1.00 44.84 85 GLU A O 1
ATOM 679 N N . LEU A 1 86 ? -18.854 28.519 0.666 1.00 38.69 86 LEU A N 1
ATOM 680 C CA . LEU A 1 86 ? -17.912 27.916 1.626 1.00 38.69 86 LEU A CA 1
ATOM 681 C C . LEU A 1 86 ? -17.379 28.904 2.671 1.00 38.69 86 LEU A C 1
ATOM 683 O O . LEU A 1 86 ? -16.344 28.669 3.287 1.00 38.69 86 LEU A O 1
ATOM 687 N N . SER A 1 87 ? -18.121 29.986 2.920 1.00 33.16 87 SER A N 1
ATOM 688 C CA . SER A 1 87 ? -17.848 30.941 4.004 1.00 33.16 87 SER A CA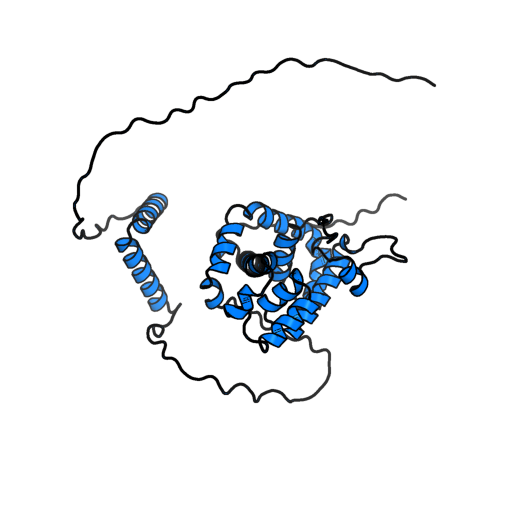 1
ATOM 689 C C . SER A 1 87 ? -18.803 30.833 5.202 1.00 33.16 87 SER A C 1
ATOM 691 O O . SER A 1 87 ? -18.700 31.635 6.127 1.00 33.16 87 SER A O 1
ATOM 693 N N . LYS A 1 88 ? -19.696 29.834 5.245 1.00 33.72 88 LYS A N 1
ATOM 694 C CA . LYS A 1 88 ? -20.543 29.555 6.417 1.00 33.72 88 LYS A CA 1
ATOM 695 C C . LYS A 1 88 ? -20.616 28.056 6.691 1.00 33.72 88 LYS A C 1
ATOM 697 O O . LYS A 1 88 ? -21.496 27.368 6.191 1.00 33.72 88 LYS A O 1
ATOM 702 N N . ALA A 1 89 ? -19.655 27.551 7.457 1.00 28.16 89 ALA A N 1
ATOM 703 C CA . ALA A 1 89 ? -19.778 26.249 8.096 1.00 28.16 89 ALA A CA 1
ATOM 704 C C . ALA A 1 89 ? -20.386 26.473 9.486 1.00 28.16 89 ALA A C 1
ATOM 706 O O . ALA A 1 89 ? -19.670 26.878 10.398 1.00 28.16 89 ALA A O 1
ATOM 707 N N . ASP A 1 90 ? -21.693 26.239 9.612 1.00 25.78 90 ASP A N 1
ATOM 708 C CA . ASP A 1 90 ? -22.332 26.015 10.907 1.00 25.78 90 ASP A CA 1
ATOM 709 C C . ASP A 1 90 ? -22.273 24.521 11.249 1.00 25.78 90 ASP A C 1
ATOM 711 O O . ASP A 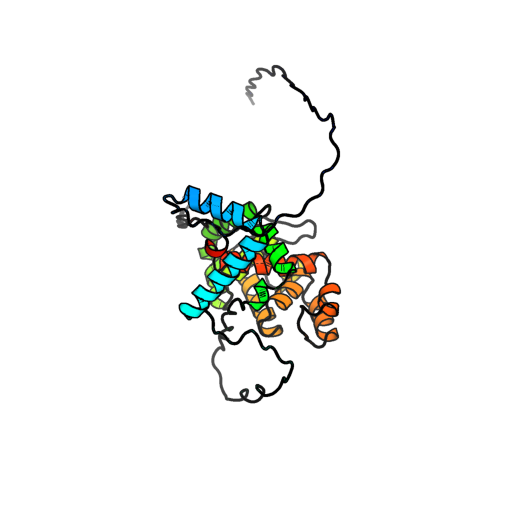1 90 ? -22.460 23.643 10.403 1.00 25.78 90 ASP A O 1
ATOM 715 N N . GLU A 1 91 ? -21.963 24.253 12.514 1.00 38.06 91 GLU A N 1
ATOM 716 C CA . GLU A 1 91 ? -22.082 22.957 13.168 1.00 38.06 91 GLU A CA 1
ATOM 717 C C . GLU A 1 91 ? -23.568 22.573 13.293 1.00 38.06 91 GLU A C 1
ATOM 719 O O . GLU A 1 91 ? -24.254 23.200 14.090 1.00 38.06 91 GLU A O 1
ATOM 724 N N . SER A 1 92 ? -24.053 21.533 12.598 1.00 32.09 92 SER A N 1
ATOM 725 C CA . SER A 1 92 ? -25.020 20.560 13.155 1.00 32.09 92 SER A CA 1
ATOM 726 C C . SER A 1 92 ? -25.404 19.420 12.187 1.00 32.09 92 SER A C 1
ATOM 728 O O . SER A 1 92 ? -25.454 19.582 10.973 1.00 32.09 92 SER A O 1
ATOM 730 N N . ASP A 1 93 ? -25.705 18.274 12.808 1.00 27.78 93 ASP A N 1
ATOM 731 C CA . ASP A 1 93 ? -26.623 17.198 12.393 1.00 27.78 93 ASP A CA 1
ATOM 732 C C . ASP A 1 93 ? -26.155 16.061 11.457 1.00 27.78 93 ASP A C 1
ATOM 734 O O . ASP A 1 93 ? -26.405 16.008 10.253 1.00 27.78 93 ASP A O 1
ATOM 738 N N . ASP A 1 94 ? -25.587 15.039 12.114 1.00 34.69 94 ASP A N 1
ATOM 739 C CA . ASP A 1 94 ? -25.774 13.618 11.791 1.00 34.69 94 ASP A CA 1
ATOM 740 C C . ASP A 1 94 ? -27.263 13.226 11.927 1.00 34.69 94 ASP A C 1
ATOM 742 O O . ASP A 1 94 ? -27.841 13.448 12.989 1.00 34.69 94 ASP A O 1
ATOM 746 N N . ALA A 1 95 ? -27.826 12.561 10.906 1.00 32.34 95 ALA A N 1
ATOM 747 C CA . ALA A 1 95 ? -28.802 11.448 10.967 1.00 32.34 95 ALA A CA 1
ATOM 748 C C . ALA A 1 95 ? -29.759 11.468 9.758 1.00 32.34 95 ALA A C 1
ATOM 750 O O . ALA A 1 95 ? -30.625 12.331 9.682 1.00 32.34 95 ALA A O 1
ATOM 751 N N . SER A 1 96 ? -29.648 10.493 8.842 1.00 31.67 96 SER A N 1
ATOM 752 C CA . SER A 1 96 ? -30.805 9.946 8.080 1.00 31.67 96 SER A CA 1
ATOM 753 C C . SER A 1 96 ? -30.477 8.920 6.985 1.00 31.67 96 SER A C 1
ATOM 755 O O . SER A 1 96 ? -31.402 8.423 6.356 1.00 31.67 96 SER A O 1
ATOM 757 N N . ILE A 1 97 ? -29.229 8.503 6.752 1.00 30.22 97 ILE A N 1
ATOM 758 C CA . ILE A 1 97 ? -28.962 7.468 5.729 1.00 30.22 97 ILE A CA 1
ATOM 759 C C . ILE A 1 97 ? -28.789 6.104 6.406 1.00 30.22 97 ILE A C 1
ATOM 761 O O . ILE A 1 97 ? -27.686 5.575 6.510 1.00 30.22 97 ILE A O 1
ATOM 765 N N . ALA A 1 98 ? -29.889 5.572 6.942 1.00 26.19 98 ALA A N 1
ATOM 766 C CA . ALA A 1 98 ? -29.933 4.260 7.592 1.00 26.19 98 ALA A CA 1
ATOM 767 C C . ALA A 1 98 ? -31.036 3.329 7.054 1.00 26.19 98 ALA A C 1
ATOM 769 O O . ALA A 1 98 ? -31.228 2.270 7.639 1.00 26.19 98 ALA A O 1
ATOM 770 N N . ASP A 1 99 ? -31.722 3.663 5.952 1.00 27.84 99 ASP A N 1
ATOM 771 C CA . ASP A 1 99 ? -32.971 2.963 5.594 1.00 27.84 99 ASP A CA 1
ATOM 772 C C . ASP A 1 99 ? -33.041 2.353 4.183 1.00 27.84 99 ASP A C 1
ATOM 774 O O . ASP A 1 99 ? -34.118 2.048 3.689 1.00 27.84 99 ASP A O 1
ATOM 778 N N . GLU A 1 100 ? -31.906 2.096 3.526 1.00 30.06 100 GLU A N 1
ATOM 779 C CA . GLU A 1 100 ? -31.911 1.464 2.191 1.00 30.06 100 GLU A CA 1
ATOM 780 C C . GLU A 1 100 ? -31.032 0.204 2.118 1.00 30.06 100 GLU A C 1
ATOM 782 O O . GLU A 1 100 ? -30.239 -0.014 1.203 1.00 30.06 100 GLU A O 1
ATOM 787 N N . LEU A 1 101 ? -31.157 -0.656 3.130 1.00 30.70 101 LEU A N 1
ATOM 788 C CA . LEU A 1 101 ? -30.547 -1.984 3.162 1.00 30.70 101 LEU A CA 1
ATOM 789 C C . LEU A 1 101 ? -31.606 -3.023 3.545 1.00 30.70 101 LEU A C 1
ATOM 791 O O . LEU A 1 101 ? -31.690 -3.362 4.714 1.00 30.70 101 LEU A O 1
ATOM 795 N N . ILE A 1 102 ? -32.388 -3.528 2.579 1.00 34.16 102 ILE A N 1
ATOM 796 C CA . ILE A 1 102 ? -32.905 -4.917 2.484 1.00 34.16 102 ILE A CA 1
ATOM 797 C C . ILE A 1 102 ? -33.684 -5.050 1.158 1.00 34.16 102 ILE A C 1
ATOM 799 O O . ILE A 1 102 ? -34.709 -4.411 0.954 1.00 34.16 102 ILE A O 1
ATOM 803 N N . GLY A 1 103 ? -33.192 -5.904 0.252 1.00 27.03 103 GLY A N 1
ATOM 804 C CA . GLY A 1 103 ? -33.817 -6.176 -1.048 1.00 27.03 103 GLY A CA 1
ATOM 805 C C . GLY A 1 103 ? -33.083 -7.242 -1.875 1.00 27.03 103 GLY A C 1
ATOM 806 O O . GLY A 1 103 ? -32.371 -6.914 -2.810 1.00 27.03 103 GLY A O 1
ATOM 807 N N . ASN A 1 104 ? -33.225 -8.502 -1.453 1.00 28.45 104 ASN A N 1
ATOM 808 C CA . ASN A 1 104 ? -33.216 -9.782 -2.190 1.00 28.45 104 ASN A CA 1
ATOM 809 C C . ASN A 1 104 ? -32.274 -10.071 -3.397 1.00 28.45 104 ASN A C 1
ATOM 811 O O . ASN A 1 104 ? -32.431 -9.540 -4.488 1.00 28.45 104 ASN A O 1
ATOM 815 N N . ASN A 1 105 ? -31.497 -11.151 -3.192 1.00 31.36 105 ASN A N 1
ATOM 816 C CA . ASN A 1 105 ? -31.177 -12.282 -4.091 1.00 31.36 105 ASN A CA 1
ATOM 817 C C . ASN A 1 105 ? -29.963 -12.251 -5.053 1.00 31.36 105 ASN A C 1
ATOM 819 O O . ASN A 1 105 ? -29.988 -11.681 -6.133 1.00 31.36 105 ASN A O 1
ATOM 823 N N . ASN A 1 106 ? -28.941 -13.012 -4.623 1.00 40.00 106 ASN A N 1
ATOM 824 C CA . ASN A 1 106 ? -28.184 -14.059 -5.332 1.00 40.00 106 ASN A CA 1
ATOM 825 C C . ASN A 1 106 ? -27.845 -13.864 -6.820 1.00 40.00 106 ASN A C 1
ATOM 827 O O . ASN A 1 106 ? -28.554 -14.368 -7.678 1.00 40.00 106 ASN A O 1
ATOM 831 N N . ASP A 1 107 ? -26.683 -13.267 -7.089 1.00 35.34 107 ASP A N 1
ATOM 832 C CA . ASP A 1 107 ? -25.588 -13.898 -7.843 1.00 35.34 107 ASP A CA 1
ATOM 833 C C . ASP A 1 107 ? -24.334 -13.017 -7.729 1.00 35.34 107 ASP A C 1
ATOM 835 O O . ASP A 1 107 ? -24.420 -11.793 -7.776 1.00 35.34 107 ASP A O 1
ATOM 839 N N . THR A 1 108 ? -23.188 -13.644 -7.430 1.00 35.84 108 THR A N 1
ATOM 840 C CA . THR A 1 108 ? -21.853 -13.059 -7.159 1.00 35.84 108 THR A CA 1
ATOM 841 C C . THR A 1 108 ? -21.809 -11.534 -7.042 1.00 35.84 108 THR A C 1
ATOM 843 O O . THR A 1 108 ? -21.589 -10.826 -8.025 1.00 35.84 108 THR A O 1
ATOM 846 N N . LYS A 1 109 ? -21.966 -11.023 -5.816 1.00 34.25 109 LYS A N 1
ATOM 847 C CA . LYS A 1 109 ? -21.866 -9.593 -5.513 1.00 34.25 109 LYS A CA 1
ATOM 848 C C . LYS A 1 109 ? -20.424 -9.129 -5.745 1.00 34.25 109 LYS A C 1
ATOM 850 O O . LYS A 1 109 ? -19.612 -9.083 -4.822 1.00 34.25 109 LYS A O 1
ATOM 855 N N . GLN A 1 110 ? -20.097 -8.786 -6.989 1.00 36.50 110 GLN A N 1
ATOM 856 C CA . GLN A 1 110 ? -19.008 -7.876 -7.297 1.00 36.50 110 GLN A CA 1
ATOM 857 C C . GLN A 1 110 ? -19.444 -6.545 -6.694 1.00 36.50 110 GLN A C 1
ATOM 859 O O . GLN A 1 110 ? -20.176 -5.768 -7.300 1.00 36.50 110 GLN A O 1
ATOM 864 N N . LEU A 1 111 ? -19.113 -6.356 -5.416 1.00 37.75 111 LEU A N 1
ATOM 865 C CA . LEU A 1 111 ? -19.333 -5.091 -4.745 1.00 37.75 111 LEU A CA 1
ATOM 866 C C . LEU A 1 111 ? -18.560 -4.065 -5.558 1.00 37.75 111 LEU A C 1
ATOM 868 O O . LEU A 1 111 ? -17.329 -4.092 -5.597 1.00 37.75 111 LEU A O 1
ATOM 872 N N . ILE A 1 112 ? -19.304 -3.207 -6.252 1.00 35.62 112 ILE A N 1
ATOM 873 C CA . ILE A 1 112 ? -18.791 -1.971 -6.813 1.00 35.62 112 ILE A CA 1
ATOM 874 C C . ILE A 1 112 ? -18.309 -1.187 -5.596 1.00 35.62 112 ILE A C 1
ATOM 876 O O . ILE A 1 112 ? -19.083 -0.492 -4.944 1.00 35.62 112 ILE A O 1
ATOM 880 N N . ILE A 1 113 ? -17.043 -1.388 -5.215 1.00 37.06 113 ILE A N 1
ATOM 881 C CA . ILE A 1 113 ? -16.380 -0.534 -4.240 1.00 37.06 113 ILE A CA 1
ATOM 882 C C . ILE A 1 113 ? -16.483 0.853 -4.868 1.00 37.06 113 ILE A C 1
ATOM 884 O O . ILE A 1 113 ? -15.979 1.021 -5.986 1.00 37.06 113 ILE A O 1
ATOM 888 N N . PRO A 1 114 ? -17.165 1.822 -4.228 1.00 34.44 114 PRO A N 1
ATOM 889 C CA . PRO A 1 114 ? -17.239 3.166 -4.767 1.00 34.44 114 PRO A CA 1
ATOM 890 C C . PRO A 1 114 ? -15.811 3.581 -5.096 1.00 34.44 114 PRO A C 1
ATOM 892 O O . PRO A 1 114 ? -14.922 3.431 -4.248 1.00 34.44 114 PRO A O 1
ATOM 895 N N . ARG A 1 115 ? -15.552 4.038 -6.331 1.00 34.94 115 ARG A N 1
ATOM 896 C CA . ARG A 1 115 ? -14.287 4.718 -6.614 1.00 34.94 115 ARG A CA 1
ATOM 897 C C . ARG A 1 115 ? -14.231 5.842 -5.599 1.00 34.94 115 ARG A C 1
ATOM 899 O O . ARG A 1 115 ? -14.989 6.800 -5.700 1.00 34.94 115 ARG A O 1
ATOM 906 N N . VAL A 1 116 ? -13.407 5.662 -4.569 1.00 35.34 116 VAL A N 1
ATOM 907 C CA . VAL A 1 116 ? -13.169 6.681 -3.559 1.00 35.34 116 VAL A CA 1
ATOM 908 C C . VAL A 1 116 ? -12.536 7.818 -4.334 1.00 35.34 116 VAL A C 1
ATOM 910 O O . VAL A 1 116 ? -11.338 7.793 -4.617 1.00 35.34 116 VAL A O 1
ATOM 913 N N . HIS A 1 117 ? -13.371 8.767 -4.748 1.00 36.06 117 HIS A N 1
ATOM 914 C CA . HIS A 1 117 ? -12.913 10.058 -5.193 1.00 36.06 117 HIS A CA 1
ATOM 915 C C . HIS A 1 117 ? -12.052 10.577 -4.056 1.00 36.06 117 HIS A C 1
ATOM 917 O O . HIS A 1 117 ? -12.470 10.551 -2.895 1.00 36.06 117 HIS A O 1
ATOM 923 N N . LEU A 1 118 ? -10.818 10.949 -4.385 1.00 41.97 118 LEU A N 1
ATOM 924 C CA . LEU A 1 118 ? -9.932 11.656 -3.481 1.00 41.97 118 LEU A CA 1
ATOM 925 C C . LEU A 1 118 ? -10.643 12.927 -3.041 1.00 41.97 118 LEU A C 1
ATOM 927 O O . LEU A 1 118 ? -10.534 13.966 -3.686 1.00 41.97 118 LEU A O 1
ATOM 931 N N . SER A 1 119 ? -11.444 12.809 -1.986 1.00 41.75 119 SER A N 1
ATOM 932 C CA . SER A 1 119 ? -12.154 13.938 -1.425 1.00 41.75 119 SER A CA 1
ATOM 933 C C . SER A 1 119 ? -11.089 14.953 -1.036 1.00 41.75 119 SER A C 1
ATOM 935 O O . SER A 1 119 ? -10.062 14.602 -0.445 1.00 41.75 119 SER A O 1
ATOM 937 N N . SER A 1 120 ? -11.313 16.207 -1.406 1.00 47.12 120 SER A N 1
ATOM 938 C CA . SER A 1 120 ? -10.512 17.380 -1.035 1.00 47.12 120 SER A CA 1
ATOM 939 C C . SER A 1 120 ? -10.081 17.379 0.443 1.00 47.12 120 SER A C 1
ATOM 941 O O . SER A 1 120 ? -9.020 17.894 0.782 1.00 47.12 120 SER A O 1
ATOM 943 N N . ASN A 1 121 ? -10.843 16.699 1.303 1.00 52.78 121 ASN A N 1
ATOM 944 C CA . ASN A 1 121 ? -10.565 16.458 2.715 1.00 52.78 121 ASN A CA 1
ATOM 945 C C . ASN A 1 121 ? -9.210 15.756 2.985 1.00 52.78 121 ASN A C 1
ATOM 947 O O . ASN A 1 121 ? -8.511 16.100 3.935 1.00 52.78 121 ASN A O 1
ATOM 951 N N . LEU A 1 122 ? -8.774 14.823 2.128 1.00 60.06 122 LEU A N 1
ATOM 952 C CA . LEU A 1 122 ? -7.527 14.079 2.345 1.00 60.06 122 LEU A CA 1
ATOM 953 C C . LEU A 1 122 ? -6.268 14.939 2.097 1.00 60.06 122 LEU A C 1
ATOM 955 O O . LEU A 1 122 ? -5.265 14.774 2.789 1.00 60.06 122 LEU A O 1
ATOM 959 N N . MET A 1 123 ? -6.341 15.899 1.165 1.00 59.69 123 MET A N 1
ATOM 960 C CA . MET A 1 123 ? -5.264 16.867 0.884 1.00 59.69 123 MET A CA 1
ATOM 961 C C . MET A 1 123 ? -5.065 17.888 2.009 1.00 59.69 123 MET A C 1
ATOM 963 O O . MET A 1 123 ? -3.976 18.441 2.148 1.00 59.69 123 MET A O 1
ATOM 967 N N . ASN A 1 124 ? -6.087 18.114 2.837 1.00 69.19 124 ASN A N 1
ATOM 968 C CA . ASN A 1 124 ? -6.011 19.025 3.980 1.00 69.19 124 ASN A CA 1
ATOM 969 C C . ASN A 1 124 ? -5.345 18.386 5.210 1.00 69.19 124 ASN A C 1
ATOM 971 O O . ASN A 1 124 ? -5.089 19.070 6.197 1.00 69.19 124 ASN A O 1
ATOM 975 N N . ASN A 1 125 ? -5.024 17.091 5.160 1.00 83.38 125 ASN A N 1
ATOM 976 C CA . ASN A 1 125 ? -4.375 16.383 6.255 1.00 83.38 125 ASN A CA 1
ATOM 977 C C . ASN A 1 125 ? -2.850 16.608 6.245 1.00 83.38 125 ASN A C 1
ATOM 979 O O . ASN A 1 125 ? -2.151 16.151 5.340 1.00 83.38 125 ASN A O 1
ATOM 983 N N . GLU A 1 126 ? -2.320 17.249 7.290 1.00 88.75 126 GLU A N 1
ATOM 984 C CA . GLU A 1 126 ? -0.886 17.563 7.431 1.00 88.75 126 GLU A CA 1
ATOM 985 C C . GLU A 1 126 ? 0.036 16.335 7.351 1.00 88.75 126 GLU A C 1
ATOM 987 O O . GLU A 1 126 ? 1.136 16.411 6.803 1.00 88.75 126 GLU A O 1
ATOM 992 N N . LEU A 1 127 ? -0.413 15.166 7.823 1.00 91.06 127 LEU A N 1
ATOM 993 C CA . LEU A 1 127 ? 0.371 13.928 7.733 1.00 91.06 127 LEU A CA 1
ATOM 994 C C . LEU A 1 127 ? 0.524 13.468 6.280 1.00 91.06 127 LEU A C 1
ATOM 996 O O . LEU A 1 127 ? 1.568 12.941 5.899 1.00 91.06 127 LEU A O 1
ATOM 1000 N N . ILE A 1 128 ? -0.511 13.680 5.468 1.00 90.81 128 ILE A N 1
ATOM 1001 C CA . ILE A 1 128 ? -0.523 13.311 4.052 1.00 90.81 128 ILE A CA 1
ATOM 1002 C C . ILE A 1 128 ? 0.268 14.329 3.234 1.00 90.81 128 ILE A C 1
ATOM 1004 O O . ILE A 1 128 ? 1.020 13.924 2.354 1.00 90.81 128 ILE A O 1
ATOM 1008 N N . LYS A 1 129 ? 0.208 15.623 3.573 1.00 88.56 129 LYS A N 1
ATOM 1009 C CA . LYS A 1 129 ? 1.098 16.643 2.990 1.00 88.56 129 LYS A CA 1
ATOM 1010 C C . LYS A 1 129 ? 2.574 16.327 3.250 1.00 88.56 129 LYS A C 1
ATOM 1012 O O . LYS A 1 129 ? 3.381 16.368 2.324 1.00 88.56 129 LYS A O 1
ATOM 1017 N N . GLY A 1 130 ? 2.921 15.941 4.481 1.00 87.94 130 GLY A N 1
ATOM 1018 C CA . GLY A 1 130 ? 4.274 15.492 4.819 1.00 87.94 130 GLY A CA 1
ATOM 1019 C C . GLY A 1 130 ? 4.702 14.270 4.000 1.00 87.94 130 GLY A C 1
ATOM 1020 O O . GLY A 1 130 ? 5.771 14.271 3.395 1.00 87.94 130 GLY A O 1
ATOM 1021 N N . ALA A 1 131 ? 3.828 13.268 3.897 1.00 95.31 131 ALA A N 1
ATOM 1022 C CA . ALA A 1 131 ? 4.062 12.081 3.080 1.00 95.31 131 ALA A CA 1
ATOM 1023 C C . ALA A 1 131 ? 4.200 12.381 1.574 1.00 95.31 131 ALA A C 1
ATOM 1025 O O . ALA A 1 131 ? 5.042 11.784 0.902 1.00 95.31 131 ALA A O 1
ATOM 1026 N N . LEU A 1 132 ? 3.411 13.317 1.036 1.00 93.19 132 LEU A N 1
ATOM 1027 C CA . LEU A 1 132 ? 3.556 13.808 -0.336 1.00 93.19 132 LEU A CA 1
ATOM 1028 C C . LEU A 1 132 ? 4.940 14.426 -0.536 1.00 93.19 132 LEU A C 1
ATOM 1030 O O . LEU A 1 132 ? 5.618 14.087 -1.501 1.00 93.19 132 LEU A O 1
ATOM 1034 N N . ASN A 1 133 ? 5.399 15.266 0.397 1.00 93.38 133 ASN A N 1
ATOM 1035 C CA . ASN A 1 133 ? 6.736 15.848 0.324 1.00 93.38 133 ASN A CA 1
ATOM 1036 C C . ASN A 1 133 ? 7.833 14.771 0.281 1.00 93.38 133 ASN A C 1
ATOM 1038 O O . ASN A 1 133 ? 8.770 14.892 -0.502 1.00 93.38 133 ASN A O 1
ATOM 1042 N N . GLU A 1 134 ? 7.715 13.682 1.047 1.00 96.31 134 GLU A N 1
ATOM 1043 C CA . GLU A 1 134 ? 8.677 12.572 0.970 1.00 96.31 134 GLU A CA 1
ATOM 1044 C C . GLU A 1 134 ? 8.721 11.931 -0.423 1.00 96.31 134 GLU A C 1
ATOM 1046 O O . GLU A 1 134 ? 9.805 11.751 -0.984 1.00 96.31 134 GLU A O 1
ATOM 1051 N N . TRP A 1 135 ? 7.555 11.623 -1.005 1.00 97.25 135 TRP A N 1
ATOM 1052 C CA . TRP A 1 135 ? 7.445 11.053 -2.354 1.00 97.25 135 TRP A CA 1
ATOM 1053 C C . TRP A 1 135 ? 7.941 11.975 -3.453 1.00 97.25 135 TRP A C 1
ATOM 1055 O O . TRP A 1 135 ? 8.527 11.500 -4.421 1.00 97.25 135 TRP A O 1
ATOM 1065 N N . LEU A 1 136 ? 7.735 13.279 -3.304 1.00 94.44 136 LEU A N 1
ATOM 1066 C CA . LEU A 1 136 ? 8.152 14.263 -4.296 1.00 94.44 136 LEU A CA 1
ATOM 1067 C C . LEU A 1 136 ? 9.617 14.682 -4.145 1.00 94.44 136 LEU A C 1
ATOM 1069 O O . LEU A 1 136 ? 10.159 15.289 -5.067 1.00 94.44 136 LEU A O 1
ATOM 1073 N N . THR A 1 137 ? 10.270 14.298 -3.045 1.00 92.94 137 THR A N 1
ATOM 1074 C CA . THR A 1 137 ? 11.691 14.550 -2.789 1.00 92.94 137 THR A CA 1
ATOM 1075 C C . THR A 1 137 ? 12.491 13.243 -2.773 1.00 92.94 137 THR A C 1
ATOM 1077 O O . THR A 1 137 ? 12.754 12.650 -3.817 1.00 92.94 137 THR A O 1
ATOM 1080 N N . TRP A 1 138 ? 12.898 12.763 -1.602 1.00 95.25 138 TRP A N 1
ATOM 1081 C CA . TRP A 1 138 ? 13.893 11.704 -1.457 1.00 95.25 138 TRP A CA 1
ATOM 1082 C C . TRP A 1 138 ? 13.361 10.295 -1.769 1.00 95.25 138 TRP A C 1
ATOM 1084 O O . TRP A 1 138 ? 14.155 9.424 -2.122 1.00 95.25 138 TRP A O 1
ATOM 1094 N N . LYS A 1 139 ? 12.042 10.052 -1.716 1.00 97.31 139 LYS A N 1
ATOM 1095 C CA . LYS A 1 139 ? 11.436 8.786 -2.180 1.00 97.31 139 LYS A CA 1
ATOM 1096 C C . LYS A 1 139 ? 11.084 8.797 -3.673 1.00 97.31 139 LYS A C 1
ATOM 1098 O O . LYS A 1 139 ? 10.675 7.763 -4.204 1.00 97.31 139 LYS A O 1
ATOM 1103 N N . ARG A 1 140 ? 11.258 9.920 -4.379 1.00 95.88 140 ARG A N 1
ATOM 1104 C CA . ARG A 1 140 ? 10.897 10.047 -5.802 1.00 95.88 140 ARG A CA 1
ATOM 1105 C C . ARG A 1 140 ? 11.540 8.978 -6.698 1.00 95.88 140 ARG A C 1
ATOM 1107 O O . ARG A 1 140 ? 10.816 8.400 -7.508 1.00 95.88 140 ARG A O 1
ATOM 1114 N N . PRO A 1 141 ? 12.830 8.616 -6.536 1.00 96.25 141 PRO A N 1
ATOM 1115 C CA . PRO A 1 141 ? 13.416 7.525 -7.315 1.00 96.25 141 PRO A CA 1
ATOM 1116 C C . PRO A 1 141 ? 12.728 6.179 -7.061 1.00 96.25 141 PRO A C 1
ATOM 1118 O O . PRO A 1 141 ? 12.515 5.407 -7.988 1.00 96.25 141 PRO A O 1
ATOM 1121 N N . GLN A 1 142 ? 12.332 5.898 -5.816 1.00 97.44 142 GLN A N 1
ATOM 1122 C CA . GLN A 1 142 ? 11.623 4.666 -5.465 1.00 97.44 142 GLN A CA 1
ATOM 1123 C C . GLN A 1 142 ? 10.230 4.612 -6.101 1.00 97.44 142 GLN A C 1
ATOM 1125 O O . GLN A 1 142 ? 9.838 3.557 -6.594 1.00 97.44 142 GLN A O 1
ATOM 1130 N N . LEU A 1 143 ? 9.512 5.738 -6.145 1.00 97.25 143 LEU A N 1
ATOM 1131 C CA . LEU A 1 143 ? 8.225 5.849 -6.836 1.00 97.25 143 LEU A CA 1
ATOM 1132 C C . LEU A 1 143 ? 8.360 5.515 -8.332 1.00 97.25 143 LEU A C 1
ATOM 1134 O O . LEU A 1 143 ? 7.638 4.658 -8.841 1.00 97.25 143 LEU A O 1
ATOM 1138 N N . ILE A 1 144 ? 9.324 6.148 -9.012 1.00 96.25 144 ILE A N 1
ATOM 1139 C CA . ILE A 1 144 ? 9.575 5.960 -10.450 1.00 96.25 144 ILE A CA 1
ATOM 1140 C C . ILE A 1 144 ? 10.016 4.520 -10.741 1.00 96.25 144 ILE A C 1
ATOM 1142 O O . ILE A 1 144 ? 9.460 3.874 -11.626 1.00 96.25 144 ILE A O 1
ATOM 1146 N N . ASN A 1 145 ? 10.949 3.976 -9.955 1.00 95.62 145 ASN A N 1
ATOM 1147 C CA . ASN A 1 145 ? 11.411 2.594 -10.118 1.00 95.62 145 ASN A CA 1
ATOM 1148 C C . ASN A 1 145 ? 10.273 1.588 -9.920 1.00 95.62 145 ASN A C 1
ATOM 1150 O O . ASN A 1 145 ? 10.184 0.604 -10.649 1.00 95.62 145 ASN A O 1
ATOM 1154 N N . THR A 1 146 ? 9.373 1.849 -8.966 1.00 97.69 146 THR A N 1
ATOM 1155 C CA . THR A 1 146 ? 8.201 0.995 -8.743 1.00 97.69 146 THR A CA 1
ATOM 1156 C C . THR A 1 146 ? 7.329 0.936 -9.989 1.00 97.69 146 THR A C 1
ATOM 1158 O O . THR A 1 146 ? 6.934 -0.155 -10.391 1.00 97.69 146 THR A O 1
ATOM 1161 N N . TRP A 1 147 ? 7.060 2.085 -10.616 1.00 97.12 147 TRP A N 1
ATOM 1162 C CA . TRP A 1 147 ? 6.313 2.149 -11.871 1.00 97.12 147 TRP A CA 1
ATOM 1163 C C . TRP A 1 147 ? 7.018 1.382 -12.994 1.00 97.12 147 TRP A C 1
ATOM 1165 O O . TRP A 1 147 ? 6.402 0.559 -13.662 1.00 97.12 147 TRP A O 1
ATOM 1175 N N . GLN A 1 148 ? 8.324 1.587 -13.170 1.00 94.81 148 GLN A N 1
ATOM 1176 C CA . GLN A 1 148 ? 9.100 0.893 -14.200 1.00 94.81 148 GLN A CA 1
ATOM 1177 C C . GLN A 1 148 ? 9.081 -0.629 -14.018 1.00 94.81 148 GLN A C 1
ATOM 1179 O O . GLN A 1 148 ? 8.785 -1.352 -14.966 1.00 94.81 148 GLN A O 1
ATOM 1184 N N . TYR A 1 149 ? 9.332 -1.131 -12.805 1.00 95.25 149 TYR A N 1
ATOM 1185 C CA . TYR A 1 149 ? 9.265 -2.568 -12.529 1.00 95.25 149 TYR A CA 1
ATOM 1186 C C . TYR A 1 149 ? 7.851 -3.114 -12.691 1.00 95.25 149 TYR A C 1
ATOM 1188 O O . TYR A 1 149 ? 7.673 -4.200 -13.238 1.00 95.25 149 TYR A O 1
ATOM 1196 N N . TYR A 1 150 ? 6.843 -2.354 -12.261 1.00 95.62 150 TYR A N 1
ATOM 1197 C CA . TYR A 1 150 ? 5.454 -2.750 -12.420 1.00 95.62 150 TYR A CA 1
ATOM 1198 C C . TYR A 1 150 ? 5.090 -2.999 -13.880 1.00 95.62 150 TYR A C 1
ATOM 1200 O O . TYR A 1 150 ? 4.396 -3.970 -14.148 1.00 95.62 150 TYR A O 1
ATOM 1208 N N . GLN A 1 151 ? 5.582 -2.190 -14.822 1.00 94.44 151 GLN A N 1
ATOM 1209 C CA . GLN A 1 151 ? 5.258 -2.358 -16.241 1.00 94.44 151 GLN A CA 1
ATOM 1210 C C . GLN A 1 151 ? 5.630 -3.749 -16.776 1.00 94.44 151 GLN A C 1
ATOM 1212 O O . GLN A 1 151 ? 4.824 -4.348 -17.482 1.00 94.44 151 GLN A O 1
ATOM 1217 N N . PHE A 1 152 ? 6.765 -4.317 -16.356 1.00 93.12 152 PHE A N 1
ATOM 1218 C CA . PHE A 1 152 ? 7.163 -5.687 -16.717 1.00 93.12 152 PHE A CA 1
ATOM 1219 C C . PHE A 1 152 ? 6.333 -6.773 -16.023 1.00 93.12 152 PHE A C 1
ATOM 1221 O O . PHE A 1 152 ? 6.194 -7.878 -16.534 1.00 93.12 152 PHE A O 1
ATOM 1228 N N . LEU A 1 153 ? 5.784 -6.468 -14.849 1.00 94.38 153 LEU A N 1
ATOM 1229 C CA . LEU A 1 153 ? 5.030 -7.409 -14.018 1.00 94.38 153 LEU A CA 1
ATOM 1230 C C . LEU A 1 153 ? 3.512 -7.282 -14.209 1.00 94.38 153 LEU A C 1
ATOM 1232 O O . LEU A 1 153 ? 2.738 -8.077 -13.675 1.00 94.38 153 LEU A O 1
ATOM 1236 N N . ARG A 1 154 ? 3.065 -6.255 -14.936 1.00 94.00 154 ARG A N 1
ATOM 1237 C CA . ARG A 1 154 ? 1.663 -5.847 -15.019 1.00 94.00 154 ARG A CA 1
ATOM 1238 C C . ARG A 1 154 ? 0.786 -6.961 -15.566 1.00 94.00 154 ARG A C 1
ATOM 1240 O O . ARG A 1 154 ? -0.291 -7.184 -15.024 1.00 94.00 154 ARG A O 1
ATOM 1247 N N . GLN A 1 155 ? 1.254 -7.680 -16.585 1.00 92.12 155 GLN A N 1
ATOM 1248 C CA . GLN A 1 155 ? 0.522 -8.798 -17.184 1.00 92.12 155 GLN A CA 1
ATOM 1249 C C . GLN A 1 155 ? 0.238 -9.920 -16.172 1.00 92.12 155 GLN A C 1
ATOM 1251 O O . GLN A 1 155 ? -0.870 -10.453 -16.156 1.00 92.12 155 GLN A O 1
ATOM 1256 N N . ASP A 1 156 ? 1.196 -10.229 -15.299 1.00 91.81 156 ASP A N 1
ATOM 1257 C CA . ASP A 1 156 ? 1.060 -11.292 -14.299 1.00 91.81 156 ASP A CA 1
ATOM 1258 C C . ASP A 1 156 ? 0.196 -10.862 -13.108 1.00 91.81 156 ASP A C 1
ATOM 1260 O O . ASP A 1 156 ? -0.474 -11.681 -12.478 1.00 91.81 156 ASP A O 1
ATOM 1264 N N . MET A 1 157 ? 0.218 -9.570 -12.769 1.00 95.50 157 MET A N 1
ATOM 1265 C CA . MET A 1 157 ? -0.396 -9.068 -11.541 1.00 95.50 157 MET A CA 1
ATOM 1266 C C . MET A 1 157 ? -1.782 -8.445 -11.731 1.00 95.50 157 MET A C 1
ATOM 1268 O O . MET A 1 157 ? -2.674 -8.664 -10.908 1.00 95.50 157 MET A O 1
ATOM 1272 N N . LEU A 1 158 ? -1.986 -7.663 -12.794 1.00 94.62 158 LEU A N 1
ATOM 1273 C CA . LEU A 1 158 ? -3.219 -6.903 -13.022 1.00 94.62 158 LEU A CA 1
ATOM 1274 C C . LEU A 1 158 ? -4.493 -7.767 -13.029 1.00 94.62 158 LEU A C 1
ATOM 1276 O O . LEU A 1 158 ? -5.471 -7.342 -12.404 1.00 94.62 158 LEU A O 1
ATOM 1280 N N . PRO A 1 159 ? -4.518 -8.974 -13.639 1.00 95.62 159 PRO A N 1
ATOM 1281 C CA . PRO A 1 159 ? -5.725 -9.800 -13.654 1.00 95.62 159 PRO A CA 1
ATOM 1282 C C . PRO A 1 159 ? -6.240 -10.150 -12.252 1.00 95.62 159 PRO A C 1
ATOM 1284 O O . PRO A 1 159 ? -7.451 -10.229 -12.032 1.00 95.62 159 PRO A O 1
ATOM 1287 N N . ALA A 1 160 ? -5.339 -10.331 -11.279 1.00 94.12 160 ALA A N 1
ATOM 1288 C CA . ALA A 1 160 ? -5.723 -10.580 -9.895 1.00 94.12 160 ALA A CA 1
ATOM 1289 C C . ALA A 1 160 ? -6.429 -9.366 -9.279 1.00 94.12 160 ALA A C 1
ATOM 1291 O O . ALA A 1 160 ? -7.485 -9.511 -8.669 1.00 94.12 160 ALA A O 1
ATOM 1292 N N . PHE A 1 161 ? -5.887 -8.162 -9.459 1.00 94.44 161 PHE A N 1
ATOM 1293 C CA . PHE A 1 161 ? -6.476 -6.951 -8.885 1.00 94.44 161 PHE A CA 1
ATOM 1294 C C . PHE A 1 161 ? -7.821 -6.608 -9.515 1.00 94.44 161 PHE A C 1
ATOM 1296 O O . PHE A 1 161 ? -8.766 -6.309 -8.789 1.00 94.44 161 PHE A O 1
ATOM 1303 N N . GLN A 1 162 ? -7.946 -6.765 -10.835 1.00 93.56 162 GLN A N 1
ATOM 1304 C CA . GLN A 1 162 ? -9.217 -6.597 -11.541 1.00 93.56 162 GLN A CA 1
ATOM 1305 C C . GLN A 1 162 ? -10.280 -7.580 -11.040 1.00 93.56 162 GLN A C 1
ATOM 1307 O O . GLN A 1 162 ? -11.403 -7.170 -10.746 1.00 93.56 162 GLN A O 1
ATOM 1312 N N . ARG A 1 163 ? -9.918 -8.859 -10.856 1.00 93.12 163 ARG A N 1
ATOM 1313 C CA . ARG A 1 163 ? -10.827 -9.890 -10.330 1.00 93.12 163 ARG A CA 1
ATOM 1314 C C . ARG A 1 163 ? -11.416 -9.517 -8.968 1.00 93.12 163 ARG A C 1
ATOM 1316 O O . ARG A 1 163 ? -12.588 -9.782 -8.727 1.00 93.12 163 ARG A O 1
ATOM 1323 N N . TYR A 1 164 ? -10.614 -8.920 -8.090 1.00 91.69 164 TYR A N 1
ATOM 1324 C CA . TYR A 1 164 ? -11.024 -8.549 -6.731 1.00 91.69 164 TYR A CA 1
ATOM 1325 C C . TYR A 1 164 ? -11.440 -7.074 -6.584 1.00 91.69 164 TYR A C 1
ATOM 1327 O O . TYR A 1 164 ? -11.670 -6.620 -5.461 1.00 91.69 164 TYR A O 1
ATOM 1335 N N . GLY A 1 165 ? -11.537 -6.323 -7.688 1.00 92.31 165 GLY A N 1
ATOM 1336 C CA . GLY A 1 165 ? -11.941 -4.915 -7.678 1.00 92.31 165 GLY A CA 1
ATOM 1337 C C . GLY A 1 165 ? -10.970 -3.990 -6.938 1.00 92.31 165 GLY A C 1
ATOM 1338 O O . GLY A 1 165 ? -11.398 -3.005 -6.339 1.00 92.31 165 GLY A O 1
ATOM 1339 N N . ILE A 1 166 ? -9.673 -4.311 -6.931 1.00 94.44 166 ILE A N 1
ATOM 1340 C CA . ILE A 1 166 ? -8.652 -3.489 -6.274 1.00 94.44 166 ILE A CA 1
ATOM 1341 C C . ILE A 1 166 ? -8.090 -2.471 -7.266 1.00 94.44 166 ILE A C 1
ATOM 1343 O O . ILE A 1 166 ? -7.651 -2.833 -8.355 1.00 94.44 166 ILE A O 1
ATOM 1347 N N . ASP A 1 167 ? -8.087 -1.200 -6.864 1.00 93.56 167 ASP A N 1
ATOM 1348 C CA . ASP A 1 167 ? -7.511 -0.096 -7.636 1.00 93.56 167 ASP A CA 1
ATOM 1349 C C . ASP A 1 167 ? -6.008 -0.329 -7.884 1.00 93.56 167 ASP A C 1
ATOM 1351 O O . ASP A 1 167 ? -5.233 -0.567 -6.952 1.00 93.56 167 ASP A O 1
ATOM 1355 N N . GLU A 1 168 ? -5.599 -0.238 -9.149 1.00 94.81 168 GLU A N 1
ATOM 1356 C CA . GLU A 1 168 ? -4.215 -0.396 -9.600 1.00 94.81 168 GLU A CA 1
ATOM 1357 C C . GLU A 1 168 ? -3.267 0.593 -8.903 1.00 94.81 168 GLU A C 1
ATOM 1359 O O . GLU A 1 168 ? -2.194 0.201 -8.440 1.00 94.81 168 GLU A O 1
ATOM 1364 N N . ALA A 1 169 ? -3.690 1.847 -8.716 1.00 96.50 169 ALA A N 1
ATOM 1365 C CA . ALA A 1 169 ? -2.903 2.855 -8.012 1.00 96.50 169 ALA A CA 1
ATOM 1366 C C . ALA A 1 169 ? -2.739 2.527 -6.521 1.00 96.50 169 ALA A C 1
ATOM 1368 O O . ALA A 1 169 ? -1.708 2.843 -5.925 1.00 96.50 169 ALA A O 1
ATOM 1369 N N . PHE A 1 170 ? -3.726 1.865 -5.908 1.00 97.75 170 PHE A N 1
ATOM 1370 C CA . PHE A 1 170 ? -3.633 1.447 -4.508 1.00 97.75 170 PHE A CA 1
ATOM 1371 C C . PHE A 1 170 ? -2.596 0.332 -4.325 1.00 97.75 170 PHE A C 1
ATOM 1373 O O . PHE A 1 170 ? -1.795 0.371 -3.391 1.00 97.75 170 PHE A O 1
ATOM 1380 N N . ILE A 1 171 ? -2.550 -0.621 -5.257 1.00 97.12 171 ILE A N 1
ATOM 1381 C CA . ILE A 1 171 ? -1.522 -1.667 -5.281 1.00 97.12 171 ILE A CA 1
ATOM 1382 C C . ILE A 1 171 ? -0.139 -1.085 -5.537 1.00 97.12 171 ILE A C 1
ATOM 1384 O O . ILE A 1 171 ? 0.799 -1.425 -4.816 1.00 97.12 171 ILE A O 1
ATOM 1388 N N . LEU A 1 172 ? -0.006 -0.218 -6.545 1.00 98.00 172 LEU A N 1
ATOM 1389 C CA . LEU A 1 172 ? 1.250 0.460 -6.856 1.00 98.00 172 LEU A CA 1
ATOM 1390 C C . LEU A 1 172 ? 1.789 1.196 -5.631 1.00 98.00 172 LEU A C 1
ATOM 1392 O O . LEU A 1 172 ? 2.978 1.110 -5.338 1.00 98.00 172 LEU A O 1
ATOM 1396 N N . ALA A 1 173 ? 0.913 1.850 -4.871 1.00 98.56 173 ALA A N 1
ATOM 1397 C CA . ALA A 1 173 ? 1.288 2.563 -3.663 1.00 98.56 173 ALA A CA 1
ATOM 1398 C C . ALA A 1 173 ? 1.792 1.652 -2.537 1.00 98.56 173 ALA A C 1
ATOM 1400 O O . ALA A 1 173 ? 2.815 1.950 -1.916 1.00 98.56 173 ALA A O 1
ATOM 1401 N N . ILE A 1 174 ? 1.104 0.531 -2.289 1.00 98.62 174 ILE A N 1
ATOM 1402 C CA . ILE A 1 174 ? 1.556 -0.478 -1.321 1.00 98.62 174 ILE A CA 1
ATOM 1403 C C . ILE A 1 174 ? 2.910 -1.032 -1.771 1.00 98.62 174 ILE A C 1
ATOM 1405 O O . ILE A 1 174 ? 3.876 -1.006 -1.017 1.00 98.62 174 ILE A O 1
ATOM 1409 N N . MET A 1 175 ? 3.019 -1.465 -3.025 1.00 98.50 175 MET A N 1
ATOM 1410 C CA . MET A 1 175 ? 4.250 -2.023 -3.581 1.00 98.50 175 MET A CA 1
ATOM 1411 C C . MET A 1 175 ? 5.416 -1.025 -3.544 1.00 98.50 175 MET A C 1
ATOM 1413 O O . MET A 1 175 ? 6.547 -1.421 -3.245 1.00 98.50 175 MET A O 1
ATOM 1417 N N . ALA A 1 176 ? 5.147 0.260 -3.794 1.00 98.56 176 ALA A N 1
ATOM 1418 C CA . ALA A 1 176 ? 6.142 1.319 -3.710 1.00 98.56 176 ALA A CA 1
ATOM 1419 C C . ALA A 1 176 ? 6.724 1.403 -2.306 1.00 98.56 176 ALA A C 1
ATOM 1421 O O . ALA A 1 176 ? 7.942 1.422 -2.165 1.00 98.56 176 ALA A O 1
ATOM 1422 N N . GLN A 1 177 ? 5.881 1.402 -1.273 1.00 98.56 177 GLN A N 1
ATOM 1423 C CA . GLN A 1 177 ? 6.339 1.496 0.110 1.00 98.56 177 GLN A CA 1
ATOM 1424 C C . GLN A 1 177 ? 6.964 0.190 0.631 1.00 98.56 177 GLN A C 1
ATOM 1426 O O . GLN A 1 177 ? 7.911 0.253 1.412 1.00 98.56 177 GLN A O 1
ATOM 1431 N N . GLU A 1 178 ? 6.471 -0.973 0.203 1.00 98.25 178 GLU A N 1
ATOM 1432 C CA . GLU A 1 178 ? 6.910 -2.280 0.710 1.00 98.25 178 GLU A CA 1
ATOM 1433 C C . GLU A 1 178 ? 8.235 -2.756 0.096 1.00 98.25 178 GLU A C 1
ATOM 1435 O O . GLU A 1 178 ? 9.143 -3.201 0.799 1.00 98.25 178 GLU A O 1
ATOM 1440 N N . SER A 1 179 ? 8.366 -2.690 -1.230 1.00 98.19 179 SER A N 1
ATOM 1441 C CA . SER A 1 179 ? 9.517 -3.269 -1.944 1.00 98.19 179 SER A CA 1
ATOM 1442 C C . SER A 1 179 ? 10.147 -2.336 -2.972 1.00 98.19 179 SER A C 1
ATOM 1444 O O . SER A 1 179 ? 11.222 -2.644 -3.495 1.00 98.19 179 SER A O 1
ATOM 1446 N N . GLY A 1 180 ? 9.486 -1.224 -3.298 1.00 97.50 180 GLY A N 1
ATOM 1447 C CA . GLY A 1 180 ? 9.861 -0.394 -4.437 1.00 97.50 180 GLY A CA 1
ATOM 1448 C C . GLY A 1 180 ? 9.742 -1.144 -5.769 1.00 97.50 180 GLY A C 1
ATOM 1449 O O . GLY A 1 180 ? 10.555 -0.914 -6.657 1.00 97.50 180 GLY A O 1
ATOM 1450 N N . GLY A 1 181 ? 8.822 -2.116 -5.865 1.00 96.50 181 GLY A N 1
ATOM 1451 C CA . GLY A 1 181 ? 8.622 -2.975 -7.041 1.00 96.50 181 GLY A CA 1
ATOM 1452 C C . GLY A 1 181 ? 9.611 -4.140 -7.182 1.00 96.50 181 GLY A C 1
ATOM 1453 O O . GLY A 1 181 ? 9.600 -4.840 -8.192 1.00 96.50 181 GLY A O 1
ATOM 1454 N N . LYS A 1 182 ? 10.476 -4.381 -6.189 1.00 97.44 182 LYS A N 1
ATOM 1455 C CA . LYS A 1 182 ? 11.482 -5.451 -6.249 1.00 97.44 182 LYS A CA 1
ATOM 1456 C C . LYS A 1 182 ? 10.882 -6.801 -5.863 1.00 97.44 182 LYS A C 1
ATOM 1458 O O . LYS A 1 182 ? 10.573 -7.038 -4.695 1.00 97.44 182 LYS A O 1
ATOM 1463 N N . VAL A 1 183 ? 10.806 -7.715 -6.833 1.00 96.81 183 VAL A N 1
ATOM 1464 C CA . VAL A 1 183 ? 10.273 -9.074 -6.634 1.00 96.81 183 VAL A CA 1
ATOM 1465 C C . VAL A 1 183 ? 11.031 -9.817 -5.535 1.00 96.81 183 VAL A C 1
ATOM 1467 O O . VAL A 1 183 ? 10.410 -10.340 -4.617 1.00 96.81 183 VAL A O 1
ATOM 1470 N N . HIS A 1 184 ? 12.365 -9.800 -5.560 1.00 95.75 184 HIS A N 1
ATOM 1471 C CA . HIS A 1 184 ? 13.218 -10.498 -4.588 1.00 95.75 184 HIS A CA 1
ATOM 1472 C C . HIS A 1 184 ? 13.590 -9.636 -3.368 1.00 95.75 184 HIS A C 1
ATOM 1474 O O . HIS A 1 184 ? 14.744 -9.601 -2.947 1.00 95.75 184 HIS A O 1
ATOM 1480 N N . SER A 1 185 ? 12.616 -8.929 -2.788 1.00 96.25 185 SER A N 1
ATOM 1481 C CA . SER A 1 185 ? 12.812 -8.169 -1.546 1.00 96.25 185 SER A CA 1
ATOM 1482 C C . SER A 1 185 ? 12.530 -9.025 -0.309 1.00 96.25 185 SER A C 1
ATOM 1484 O O . SER A 1 185 ? 11.505 -9.709 -0.241 1.00 96.25 185 SER A O 1
ATOM 1486 N N . ARG A 1 186 ? 13.404 -8.962 0.702 1.00 97.00 186 ARG A N 1
ATOM 1487 C CA . ARG A 1 186 ? 13.209 -9.632 1.995 1.00 97.00 186 ARG A CA 1
ATOM 1488 C C . ARG A 1 186 ? 13.588 -8.711 3.151 1.00 97.00 186 ARG A C 1
ATOM 1490 O O . ARG A 1 186 ? 14.713 -8.221 3.205 1.00 97.00 186 ARG A O 1
ATOM 1497 N N . SER A 1 187 ? 12.678 -8.523 4.104 1.00 94.69 187 SER A N 1
ATOM 1498 C CA . SER A 1 187 ? 12.963 -7.749 5.314 1.00 94.69 187 SER A CA 1
ATOM 1499 C C . SER A 1 187 ? 13.750 -8.559 6.345 1.00 94.69 187 SER A C 1
ATOM 1501 O O . SER A 1 187 ? 13.746 -9.795 6.349 1.00 94.69 187 SER A O 1
ATOM 1503 N N . ARG A 1 188 ? 14.363 -7.855 7.303 1.00 94.31 188 ARG A N 1
ATOM 1504 C CA . ARG A 1 188 ? 15.047 -8.470 8.453 1.00 94.31 188 ARG A CA 1
ATOM 1505 C C . ARG A 1 188 ? 14.110 -9.314 9.326 1.00 94.31 188 ARG A C 1
ATOM 1507 O O . ARG A 1 188 ? 14.551 -10.290 9.918 1.00 94.31 188 ARG A O 1
ATOM 1514 N N . ALA A 1 189 ? 12.821 -8.969 9.368 1.00 91.56 189 ALA A N 1
ATOM 1515 C CA . ALA A 1 189 ? 11.786 -9.732 10.071 1.00 91.56 189 ALA A CA 1
ATOM 1516 C C . ALA A 1 189 ? 11.248 -10.926 9.252 1.00 91.56 189 ALA A C 1
ATOM 1518 O O . ALA A 1 189 ? 10.428 -11.700 9.742 1.00 91.56 189 ALA A O 1
ATOM 1519 N N . GLY A 1 190 ? 11.701 -11.090 8.004 1.00 94.56 190 GLY A N 1
ATOM 1520 C CA . GLY A 1 190 ? 11.330 -12.205 7.138 1.00 94.56 190 GLY A CA 1
ATOM 1521 C C . GLY A 1 190 ? 10.105 -11.961 6.258 1.00 94.56 190 GLY A C 1
ATOM 1522 O O . GLY A 1 190 ? 9.630 -12.920 5.647 1.00 94.56 190 GLY A O 1
ATOM 1523 N N . ALA A 1 191 ? 9.605 -10.727 6.163 1.00 96.50 191 ALA A N 1
ATOM 1524 C CA . ALA A 1 191 ? 8.644 -10.336 5.133 1.00 96.50 191 ALA A CA 1
ATOM 1525 C C . ALA A 1 191 ? 9.265 -10.528 3.741 1.00 96.50 191 ALA A C 1
ATOM 1527 O O . ALA A 1 191 ? 10.471 -10.336 3.592 1.00 96.50 191 ALA A O 1
ATOM 1528 N N . GLY A 1 192 ? 8.487 -10.959 2.745 1.00 96.94 192 GLY A N 1
ATOM 1529 C CA . GLY A 1 192 ? 9.030 -11.331 1.435 1.00 96.94 192 GLY A CA 1
ATOM 1530 C C . GLY A 1 192 ? 8.162 -10.894 0.263 1.00 96.94 192 GLY A C 1
ATOM 1531 O O . GLY A 1 192 ? 6.936 -10.841 0.385 1.00 96.94 192 GLY A O 1
ATOM 1532 N N . GLY A 1 193 ? 8.808 -10.634 -0.872 1.00 97.62 193 GLY A N 1
ATOM 1533 C CA . GLY A 1 193 ? 8.143 -10.345 -2.137 1.00 97.62 193 GLY A CA 1
ATOM 1534 C C . GLY A 1 193 ? 7.791 -8.876 -2.352 1.00 97.62 193 GLY A C 1
ATOM 1535 O O . GLY A 1 193 ? 8.111 -8.009 -1.533 1.00 97.62 193 GLY A O 1
ATOM 1536 N N . LEU A 1 194 ? 7.053 -8.631 -3.436 1.00 98.06 194 LEU A N 1
ATOM 1537 C CA . LEU A 1 194 ? 6.556 -7.309 -3.840 1.00 98.06 194 LEU A CA 1
ATOM 1538 C C . LEU A 1 194 ? 5.736 -6.621 -2.743 1.00 98.06 194 LEU A C 1
ATOM 1540 O O . LEU A 1 194 ? 5.848 -5.414 -2.541 1.00 98.06 194 LEU A O 1
ATOM 1544 N N . PHE A 1 195 ? 4.952 -7.419 -2.017 1.00 98.06 195 PHE A N 1
ATOM 1545 C CA . PHE A 1 195 ? 3.996 -6.972 -1.005 1.00 98.06 195 PHE A CA 1
ATOM 1546 C C . PHE A 1 195 ? 4.476 -7.207 0.434 1.00 98.06 195 PHE A C 1
ATOM 1548 O O . PHE A 1 195 ? 3.692 -7.046 1.365 1.00 98.06 195 PHE A O 1
ATOM 1555 N N . GLN A 1 196 ? 5.734 -7.637 0.625 1.00 97.94 196 GLN A N 1
ATOM 1556 C CA . GLN A 1 196 ? 6.328 -7.911 1.944 1.00 97.94 196 GLN A CA 1
ATOM 1557 C C . GLN A 1 196 ? 5.408 -8.745 2.859 1.00 97.94 196 GLN A C 1
ATOM 1559 O O . GLN A 1 196 ? 5.158 -8.439 4.024 1.00 97.94 196 GLN A O 1
ATOM 1564 N N . ILE A 1 197 ? 4.905 -9.866 2.340 1.00 96.25 197 ILE A N 1
ATOM 1565 C CA . ILE A 1 197 ? 3.992 -10.729 3.094 1.00 96.25 197 ILE A CA 1
ATOM 1566 C C . ILE A 1 197 ? 4.785 -11.502 4.159 1.00 96.25 197 ILE A C 1
ATOM 1568 O O . ILE A 1 197 ? 5.774 -12.186 3.864 1.00 96.25 197 ILE A O 1
ATOM 1572 N N . MET A 1 198 ? 4.338 -11.419 5.415 1.00 94.62 198 MET A N 1
ATOM 1573 C CA . MET A 1 198 ? 4.944 -12.143 6.539 1.00 94.62 198 MET A CA 1
ATOM 1574 C C . MET A 1 198 ? 4.781 -13.666 6.397 1.00 94.62 198 MET A C 1
ATOM 1576 O O . MET A 1 198 ? 3.748 -14.117 5.901 1.00 94.62 198 MET A O 1
ATOM 1580 N N . PRO A 1 199 ? 5.723 -14.498 6.889 1.00 92.75 199 PRO A N 1
ATOM 1581 C CA . PRO A 1 199 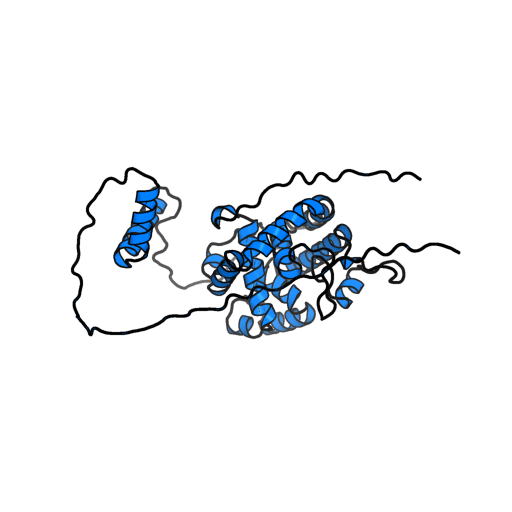? 5.669 -15.955 6.706 1.00 92.75 199 PRO A CA 1
ATOM 1582 C C . PRO A 1 199 ? 4.384 -16.619 7.224 1.00 92.75 199 PRO A C 1
ATOM 1584 O O . PRO A 1 199 ? 3.863 -17.541 6.601 1.00 92.75 199 PRO A O 1
ATOM 1587 N N . ALA A 1 200 ? 3.848 -16.153 8.357 1.00 90.62 200 ALA A N 1
ATOM 1588 C CA . ALA A 1 200 ? 2.589 -16.668 8.899 1.00 90.62 200 ALA A CA 1
ATOM 1589 C C . ALA A 1 200 ? 1.400 -16.356 7.978 1.00 90.62 200 ALA A C 1
ATOM 1591 O O . ALA A 1 200 ? 0.592 -17.237 7.685 1.00 90.62 200 ALA A O 1
ATOM 1592 N N . THR A 1 201 ? 1.342 -15.127 7.463 1.00 90.69 201 THR A N 1
ATOM 1593 C CA . THR A 1 201 ? 0.334 -14.698 6.489 1.00 90.69 201 THR A CA 1
ATOM 1594 C C . THR A 1 201 ? 0.484 -15.451 5.170 1.00 90.69 201 THR A C 1
ATOM 1596 O O . THR A 1 201 ? -0.512 -15.872 4.597 1.00 90.69 201 THR A O 1
ATOM 1599 N N . ALA A 1 202 ? 1.716 -15.703 4.724 1.00 92.31 202 ALA A N 1
ATOM 1600 C CA . ALA A 1 202 ? 1.999 -16.464 3.512 1.00 92.31 202 ALA A CA 1
ATOM 1601 C C . ALA A 1 202 ? 1.426 -17.884 3.579 1.00 92.31 202 ALA A C 1
ATOM 1603 O O . ALA A 1 202 ? 0.749 -18.306 2.647 1.00 92.31 202 ALA A O 1
ATOM 1604 N N . ARG A 1 203 ? 1.604 -18.588 4.708 1.00 90.62 203 ARG A N 1
ATOM 1605 C CA . ARG A 1 203 ? 0.982 -19.906 4.929 1.00 90.62 203 ARG A CA 1
ATOM 1606 C C . ARG A 1 203 ? -0.542 -19.838 4.860 1.00 90.62 203 ARG A C 1
ATOM 1608 O O . ARG A 1 203 ? -1.153 -20.651 4.177 1.00 90.62 203 ARG A O 1
ATOM 1615 N N . ARG A 1 204 ? -1.148 -18.842 5.517 1.00 89.50 204 ARG A N 1
ATOM 1616 C CA . ARG A 1 204 ? -2.606 -18.629 5.488 1.00 89.50 204 ARG A CA 1
ATOM 1617 C C . ARG A 1 204 ? -3.129 -18.378 4.071 1.00 89.50 204 ARG A C 1
ATOM 1619 O O . ARG A 1 204 ? -4.214 -18.833 3.735 1.00 89.50 204 ARG A O 1
ATOM 1626 N N . LEU A 1 205 ? -2.366 -17.653 3.256 1.00 89.62 205 LEU A N 1
ATOM 1627 C CA . LEU A 1 205 ? -2.736 -17.291 1.887 1.00 89.62 205 LEU A CA 1
ATOM 1628 C C . LEU A 1 205 ? -2.303 -18.332 0.839 1.00 89.62 205 LEU A C 1
ATOM 1630 O O . LEU A 1 205 ? -2.454 -18.081 -0.352 1.00 89.62 205 LEU A O 1
ATOM 1634 N N . GLY A 1 206 ? -1.765 -19.486 1.252 1.00 90.25 206 GLY A N 1
ATOM 1635 C CA . GLY A 1 206 ? -1.331 -20.536 0.326 1.00 90.25 206 GLY A CA 1
ATOM 1636 C C . GLY A 1 206 ? -0.086 -20.177 -0.494 1.00 90.25 206 GLY A C 1
ATOM 1637 O O . GLY A 1 206 ? 0.156 -20.770 -1.539 1.00 90.25 206 GLY A O 1
ATOM 1638 N N . LEU A 1 207 ? 0.730 -19.227 -0.028 1.00 91.38 207 LEU A N 1
ATOM 1639 C CA . LEU A 1 207 ? 1.978 -18.802 -0.677 1.00 91.38 207 LEU A CA 1
ATOM 1640 C C . LEU A 1 207 ? 3.176 -19.703 -0.335 1.00 91.38 207 LEU A C 1
ATOM 1642 O O . LEU A 1 207 ? 4.326 -19.266 -0.306 1.00 91.38 207 LEU A O 1
ATOM 1646 N N . THR A 1 208 ? 2.914 -20.978 -0.087 1.00 84.88 208 THR A N 1
ATOM 1647 C CA . THR A 1 208 ? 3.938 -22.002 0.111 1.00 84.88 208 THR A CA 1
ATOM 1648 C C . THR A 1 208 ? 3.833 -23.016 -1.016 1.00 84.88 208 THR A C 1
ATOM 1650 O O . THR A 1 208 ? 2.746 -23.532 -1.271 1.00 84.88 208 THR A O 1
ATOM 1653 N N . GLY A 1 209 ? 4.950 -23.316 -1.683 1.00 73.50 209 GLY A N 1
ATOM 1654 C CA . GLY A 1 209 ? 5.016 -24.400 -2.661 1.00 73.50 209 GLY A CA 1
ATOM 1655 C C . GLY A 1 209 ? 4.672 -25.760 -2.046 1.00 73.50 209 GLY A C 1
ATOM 1656 O O . GLY A 1 209 ? 4.581 -25.897 -0.822 1.00 73.50 209 GLY A O 1
ATOM 1657 N N . LYS A 1 210 ? 4.504 -26.786 -2.891 1.00 72.06 210 LYS A N 1
ATOM 1658 C CA . LYS A 1 210 ? 4.269 -28.167 -2.429 1.00 72.06 210 LYS A CA 1
ATOM 1659 C C . LYS A 1 210 ? 5.338 -28.551 -1.399 1.00 72.06 210 LYS A C 1
ATOM 1661 O O . LYS A 1 210 ? 6.527 -28.416 -1.675 1.00 72.06 210 LYS A O 1
ATOM 1666 N N . ASN A 1 211 ? 4.912 -28.969 -0.207 1.00 68.25 211 ASN A N 1
ATOM 1667 C CA . ASN A 1 211 ? 5.787 -29.318 0.923 1.00 68.25 211 ASN A CA 1
ATOM 1668 C C . ASN A 1 211 ? 6.800 -28.221 1.326 1.00 68.25 211 ASN A C 1
ATOM 1670 O O . ASN A 1 211 ? 7.837 -28.522 1.904 1.00 68.25 211 ASN A O 1
ATOM 1674 N N . GLY A 1 212 ? 6.530 -26.947 1.013 1.00 68.94 212 GLY A N 1
ATOM 1675 C CA . GLY A 1 212 ? 7.435 -25.834 1.313 1.00 68.94 212 GLY A CA 1
ATOM 1676 C C . GLY A 1 212 ? 8.662 -25.733 0.399 1.00 68.94 212 GLY A C 1
ATOM 1677 O O . GLY A 1 212 ? 9.579 -24.984 0.722 1.00 68.94 212 GLY A O 1
ATOM 1678 N N . ALA A 1 213 ? 8.683 -26.440 -0.738 1.00 75.25 213 ALA A N 1
ATOM 1679 C CA . ALA A 1 213 ? 9.846 -26.506 -1.631 1.00 75.25 213 ALA A CA 1
ATOM 1680 C C . ALA A 1 213 ? 10.253 -25.156 -2.254 1.00 75.25 213 ALA A C 1
ATOM 1682 O O . ALA A 1 213 ? 11.397 -24.983 -2.660 1.00 75.25 213 ALA A O 1
ATOM 1683 N N . TYR A 1 214 ? 9.328 -24.200 -2.346 1.00 83.94 214 TYR A N 1
ATOM 1684 C CA . TYR A 1 214 ? 9.595 -22.863 -2.872 1.00 83.94 214 TYR A CA 1
ATOM 1685 C C . TYR A 1 214 ? 8.658 -21.826 -2.249 1.00 83.94 214 TYR A C 1
ATOM 1687 O O . TYR A 1 214 ? 7.539 -22.132 -1.826 1.00 83.94 214 TYR A O 1
ATOM 1695 N N . ASP A 1 215 ? 9.132 -20.585 -2.187 1.00 92.50 215 ASP A N 1
ATOM 1696 C CA . ASP A 1 215 ? 8.437 -19.464 -1.561 1.00 92.50 215 ASP A CA 1
ATOM 1697 C C . ASP A 1 215 ? 7.703 -18.630 -2.617 1.00 92.50 215 ASP A C 1
ATOM 1699 O O . ASP A 1 215 ? 8.306 -17.870 -3.378 1.00 92.50 215 ASP A O 1
ATOM 1703 N N . LEU A 1 216 ? 6.376 -18.777 -2.665 1.00 95.44 216 LEU A N 1
ATOM 1704 C CA . LEU A 1 216 ? 5.534 -18.126 -3.670 1.00 95.44 216 LEU A CA 1
ATOM 1705 C C . LEU A 1 216 ? 5.340 -16.629 -3.417 1.00 95.44 216 LEU A C 1
ATOM 1707 O O . LEU A 1 216 ? 4.764 -15.950 -4.264 1.00 95.44 216 LEU A O 1
ATOM 1711 N N . ARG A 1 217 ? 5.854 -16.080 -2.308 1.00 96.56 217 ARG A N 1
ATOM 1712 C CA . ARG A 1 217 ? 5.891 -14.624 -2.109 1.00 96.56 217 ARG A CA 1
ATOM 1713 C C . ARG A 1 217 ? 6.739 -13.917 -3.165 1.00 96.56 217 ARG A C 1
ATOM 1715 O O . ARG A 1 217 ? 6.477 -12.759 -3.465 1.00 96.56 217 ARG A O 1
ATOM 1722 N N . PHE A 1 218 ? 7.729 -14.609 -3.728 1.00 96.06 218 PHE A N 1
ATOM 1723 C CA . PHE A 1 218 ? 8.594 -14.093 -4.791 1.00 96.06 218 PHE A CA 1
ATOM 1724 C C . PHE A 1 218 ? 8.055 -14.375 -6.200 1.00 96.06 218 PHE A C 1
ATOM 1726 O O . PHE A 1 218 ? 8.723 -14.053 -7.174 1.00 96.06 218 PHE A O 1
ATOM 1733 N N . ASN A 1 219 ? 6.873 -14.984 -6.333 1.00 96.12 219 ASN A N 1
ATOM 1734 C CA . ASN A 1 219 ? 6.209 -15.144 -7.621 1.00 96.12 219 ASN A CA 1
ATOM 1735 C C . ASN A 1 219 ? 5.210 -13.981 -7.814 1.00 96.12 219 ASN A C 1
ATOM 1737 O O . ASN A 1 219 ? 4.280 -13.871 -7.009 1.00 96.12 219 ASN A O 1
ATOM 1741 N N . PRO A 1 220 ? 5.371 -13.120 -8.838 1.00 95.94 220 PRO A N 1
ATOM 1742 C CA . PRO A 1 220 ? 4.511 -11.953 -9.046 1.00 95.94 220 PRO A CA 1
ATOM 1743 C C . PRO A 1 220 ? 3.022 -12.304 -9.108 1.00 95.94 220 PRO A C 1
ATOM 1745 O O . PRO A 1 220 ? 2.255 -11.784 -8.301 1.00 95.94 220 PRO A O 1
ATOM 1748 N N . GLU A 1 221 ? 2.636 -13.254 -9.964 1.00 95.81 221 GLU A N 1
ATOM 1749 C CA . GLU A 1 221 ? 1.248 -13.702 -10.155 1.00 95.81 221 GLU A CA 1
ATOM 1750 C C . GLU A 1 221 ? 0.623 -14.220 -8.846 1.00 95.81 221 GLU A C 1
ATOM 1752 O O . GLU A 1 221 ? -0.443 -13.766 -8.419 1.00 95.81 221 GLU A O 1
ATOM 1757 N N . LYS A 1 222 ? 1.298 -15.153 -8.156 1.00 96.38 222 LYS A N 1
ATOM 1758 C CA . LYS A 1 222 ? 0.771 -15.746 -6.915 1.00 96.38 222 LYS A CA 1
ATOM 1759 C C . LYS A 1 222 ? 0.732 -14.732 -5.778 1.00 96.38 222 LYS A C 1
ATOM 1761 O O . LYS A 1 222 ? -0.255 -14.693 -5.042 1.00 96.38 222 LYS A O 1
ATOM 1766 N N . SER A 1 223 ? 1.760 -13.891 -5.647 1.00 96.88 223 SER A N 1
ATOM 1767 C CA . SER A 1 223 ? 1.789 -12.842 -4.624 1.00 96.88 223 SER A CA 1
ATOM 1768 C C . SER A 1 223 ? 0.698 -11.791 -4.854 1.00 96.88 223 SER A C 1
ATOM 1770 O O . SER A 1 223 ? 0.038 -11.400 -3.893 1.00 96.88 223 SER A O 1
ATOM 1772 N N . ALA A 1 224 ? 0.442 -11.408 -6.111 1.00 97.44 224 ALA A N 1
ATOM 1773 C CA . ALA A 1 224 ? -0.616 -10.476 -6.485 1.00 97.44 224 ALA A CA 1
ATOM 1774 C C . ALA A 1 224 ? -1.998 -11.053 -6.186 1.00 97.44 224 ALA A C 1
ATOM 1776 O O . ALA A 1 224 ? -2.817 -10.377 -5.572 1.00 97.44 224 ALA A O 1
ATOM 1777 N N . LEU A 1 225 ? -2.239 -12.325 -6.521 1.00 96.25 225 LEU A N 1
ATOM 1778 C CA . LEU A 1 225 ? -3.487 -13.010 -6.184 1.00 96.25 225 LEU A CA 1
ATOM 1779 C C . LEU A 1 225 ? -3.750 -13.030 -4.673 1.00 96.25 225 LEU A C 1
ATOM 1781 O O . LEU A 1 225 ? -4.857 -12.723 -4.226 1.00 96.25 225 LEU A O 1
ATOM 1785 N N . ALA A 1 226 ? -2.730 -13.367 -3.884 1.00 95.75 226 ALA A N 1
ATOM 1786 C CA . ALA A 1 226 ? -2.826 -13.398 -2.431 1.00 95.75 226 ALA A CA 1
ATOM 1787 C C . ALA A 1 226 ? -3.044 -12.000 -1.825 1.00 95.75 226 ALA A C 1
ATOM 1789 O O . ALA A 1 226 ? -3.895 -11.843 -0.947 1.00 95.75 226 ALA A O 1
ATOM 1790 N N . ALA A 1 227 ? -2.316 -10.987 -2.305 1.00 96.94 227 ALA A N 1
ATOM 1791 C CA . ALA A 1 227 ? -2.478 -9.603 -1.871 1.00 96.94 227 ALA A CA 1
ATOM 1792 C C . ALA A 1 227 ? -3.863 -9.052 -2.242 1.00 96.94 227 ALA A C 1
ATOM 1794 O O . ALA A 1 227 ? -4.521 -8.454 -1.395 1.00 96.94 227 ALA A O 1
ATOM 1795 N N . ALA A 1 228 ? -4.342 -9.310 -3.463 1.00 96.38 228 ALA A N 1
ATOM 1796 C CA . ALA A 1 228 ? -5.660 -8.889 -3.932 1.00 96.38 228 ALA A CA 1
ATOM 1797 C C . ALA A 1 228 ? -6.780 -9.464 -3.058 1.00 96.38 228 ALA A C 1
ATOM 1799 O O . ALA A 1 228 ? -7.645 -8.721 -2.595 1.00 96.38 228 ALA A O 1
ATOM 1800 N N . LYS A 1 229 ? -6.716 -10.770 -2.766 1.00 93.44 229 LYS A N 1
ATOM 1801 C CA . LYS A 1 229 ? -7.665 -11.439 -1.871 1.00 93.44 229 LYS A CA 1
ATOM 1802 C C . LYS A 1 229 ? -7.639 -10.827 -0.469 1.00 93.44 229 LYS A C 1
ATOM 1804 O O . LYS A 1 229 ? -8.687 -10.462 0.055 1.00 93.44 229 LYS A O 1
ATOM 1809 N N . TYR A 1 230 ? -6.449 -10.663 0.113 1.00 95.31 230 TYR A N 1
ATOM 1810 C CA . TYR A 1 230 ? -6.303 -10.062 1.440 1.00 95.31 230 TYR A CA 1
ATOM 1811 C C . TYR A 1 230 ? -6.868 -8.637 1.495 1.00 95.31 230 TYR A C 1
ATOM 1813 O O . TYR A 1 230 ? -7.621 -8.300 2.406 1.00 95.31 230 TYR A O 1
ATOM 1821 N N . LEU A 1 231 ? -6.524 -7.792 0.520 1.00 96.75 231 LEU A N 1
ATOM 1822 C CA . LEU A 1 231 ? -6.983 -6.406 0.479 1.00 96.75 231 LEU A CA 1
ATOM 1823 C C . LEU A 1 231 ? -8.494 -6.316 0.285 1.00 96.75 231 LEU A C 1
ATOM 1825 O O . LEU A 1 231 ? -9.120 -5.490 0.941 1.00 96.75 231 LEU A O 1
ATOM 1829 N N . ASN A 1 232 ? -9.082 -7.177 -0.546 1.00 95.44 232 ASN A N 1
ATOM 1830 C CA . ASN A 1 232 ? -10.531 -7.255 -0.705 1.00 95.44 232 ASN A CA 1
ATOM 1831 C C . ASN A 1 232 ? -11.219 -7.600 0.626 1.00 95.44 232 ASN A C 1
ATOM 1833 O O . ASN A 1 232 ? -12.101 -6.864 1.059 1.00 95.44 232 ASN A O 1
ATOM 1837 N N . GLU A 1 233 ? -10.748 -8.635 1.329 1.00 93.69 233 GLU A N 1
ATOM 1838 C CA . GLU A 1 233 ? -11.270 -9.017 2.649 1.00 93.69 233 GLU A CA 1
ATOM 1839 C C . GLU A 1 233 ? -11.200 -7.854 3.654 1.00 93.69 233 GLU A C 1
ATOM 1841 O O . GLU A 1 233 ? -12.166 -7.588 4.372 1.00 93.69 233 GLU A O 1
ATOM 1846 N N . GLN A 1 234 ? -10.078 -7.125 3.698 1.00 96.06 234 GLN A N 1
ATOM 1847 C CA . GLN A 1 234 ? -9.934 -5.988 4.611 1.00 96.06 234 GLN A CA 1
ATOM 1848 C C . GLN A 1 234 ? -10.787 -4.784 4.189 1.00 96.06 234 GLN A C 1
ATOM 1850 O O . GLN A 1 234 ? -11.345 -4.114 5.055 1.00 96.06 234 GLN A O 1
ATOM 1855 N N . LEU A 1 235 ? -10.911 -4.503 2.888 1.00 95.69 235 LEU A N 1
ATOM 1856 C CA . LEU A 1 235 ? -11.774 -3.432 2.384 1.00 95.69 235 LEU A CA 1
ATOM 1857 C C . LEU A 1 235 ? -13.233 -3.693 2.753 1.00 95.69 235 LEU A C 1
ATOM 1859 O O . LEU A 1 235 ? -13.897 -2.780 3.229 1.00 95.69 235 LEU A O 1
ATOM 1863 N N . LEU A 1 236 ? -13.709 -4.934 2.619 1.00 94.19 236 LEU A N 1
ATOM 1864 C CA . LEU A 1 236 ? -15.051 -5.321 3.060 1.00 94.19 236 LEU A CA 1
ATOM 1865 C C . LEU A 1 236 ? -15.222 -5.143 4.571 1.00 94.19 236 LEU A C 1
ATOM 1867 O O . LEU A 1 236 ? -16.197 -4.556 5.028 1.00 94.19 236 LEU A O 1
ATOM 1871 N N . LYS A 1 237 ? -14.241 -5.604 5.351 1.00 94.44 237 LYS A N 1
ATOM 1872 C CA . LYS A 1 237 ? -14.254 -5.532 6.818 1.00 94.44 237 LYS A CA 1
ATOM 1873 C C . LYS A 1 237 ? -14.257 -4.105 7.369 1.00 94.44 237 LYS A C 1
ATOM 1875 O O . LYS A 1 237 ? -14.749 -3.888 8.474 1.00 94.44 237 LYS A O 1
ATOM 1880 N N . TYR A 1 238 ? -13.665 -3.161 6.644 1.00 95.00 238 TYR A N 1
ATOM 1881 C CA . TYR A 1 238 ? -13.549 -1.762 7.054 1.00 95.00 238 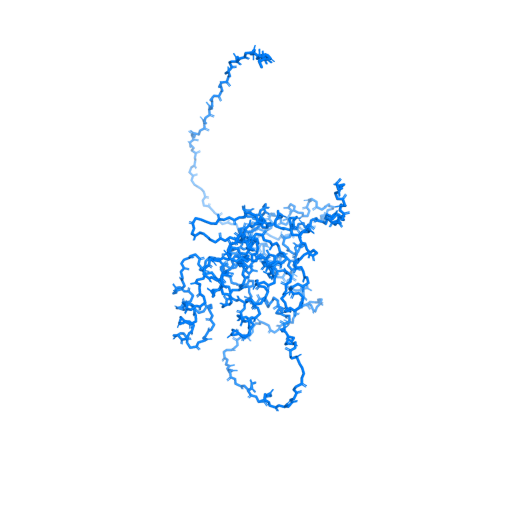TYR A CA 1
ATOM 1882 C C . TYR A 1 238 ? -14.360 -0.815 6.167 1.00 95.00 238 TYR A C 1
ATOM 1884 O O . TYR A 1 238 ? -14.031 0.366 6.106 1.00 95.00 238 TYR A O 1
ATOM 1892 N N . GLU A 1 239 ? -15.401 -1.320 5.495 1.00 92.69 239 GLU A N 1
ATOM 1893 C CA . GLU A 1 239 ? -16.372 -0.510 4.739 1.00 92.69 239 GLU A CA 1
ATOM 1894 C C . GLU A 1 239 ? -15.703 0.417 3.701 1.00 92.69 239 GLU A C 1
ATOM 1896 O O . GLU A 1 239 ? -16.111 1.551 3.472 1.00 92.69 239 GLU A O 1
ATOM 1901 N N . GLY A 1 240 ? -14.618 -0.054 3.082 1.00 90.06 240 GLY A N 1
ATOM 1902 C CA . GLY A 1 240 ? -13.843 0.702 2.098 1.00 90.06 240 GLY A CA 1
ATOM 1903 C C . GLY A 1 240 ? -12.862 1.734 2.678 1.00 90.06 240 GLY A C 1
ATOM 1904 O O . GLY A 1 240 ? -12.162 2.390 1.901 1.00 90.06 240 GLY A O 1
ATOM 1905 N N . ASP A 1 241 ? -12.739 1.866 4.005 1.00 93.88 241 ASP A N 1
ATOM 1906 C CA . ASP A 1 241 ? -11.778 2.769 4.655 1.00 93.88 241 ASP A CA 1
ATOM 1907 C C . ASP A 1 241 ? -10.335 2.273 4.452 1.00 93.88 241 ASP A C 1
ATOM 1909 O O . ASP A 1 241 ? -9.781 1.479 5.222 1.00 93.88 241 ASP A O 1
ATOM 1913 N N . LYS A 1 242 ? -9.699 2.781 3.392 1.00 95.88 242 LYS A N 1
ATOM 1914 C CA . LYS A 1 242 ? -8.316 2.451 3.026 1.00 95.88 242 LYS A CA 1
ATOM 1915 C C . LYS A 1 242 ? -7.315 2.752 4.144 1.00 95.88 242 LYS A C 1
ATOM 1917 O O . LYS A 1 242 ? -6.329 2.031 4.268 1.00 95.88 242 LYS A O 1
ATOM 1922 N N . ALA A 1 243 ? -7.548 3.768 4.979 1.00 96.31 243 ALA A N 1
ATOM 1923 C CA . ALA A 1 243 ? -6.629 4.096 6.066 1.00 96.31 243 ALA A CA 1
ATOM 1924 C C . ALA A 1 243 ? -6.635 2.988 7.133 1.00 96.31 243 ALA A C 1
ATOM 1926 O O . ALA A 1 243 ? -5.572 2.539 7.573 1.00 96.31 243 ALA A O 1
ATOM 1927 N N . LYS A 1 244 ? -7.822 2.473 7.484 1.00 97.62 244 LYS A N 1
ATOM 1928 C CA . LYS A 1 244 ? -7.970 1.304 8.367 1.00 97.62 244 LYS A CA 1
ATOM 1929 C C . LYS A 1 244 ? -7.388 0.032 7.748 1.00 97.62 244 LYS A C 1
ATOM 1931 O O . LYS A 1 244 ? -6.695 -0.709 8.443 1.00 97.62 244 LYS A O 1
ATOM 1936 N N . VAL A 1 245 ? -7.599 -0.195 6.448 1.00 98.19 245 VAL A N 1
ATOM 1937 C CA . VAL A 1 245 ? -7.001 -1.333 5.722 1.00 98.19 245 VAL A CA 1
ATOM 1938 C C . VAL A 1 245 ? -5.476 -1.300 5.802 1.00 98.19 245 VAL A C 1
ATOM 1940 O O . VAL A 1 245 ? -4.865 -2.302 6.165 1.00 98.19 245 VAL A O 1
ATOM 1943 N N . LEU A 1 246 ? -4.854 -0.151 5.529 1.00 98.44 246 LEU A N 1
ATOM 1944 C CA . LEU A 1 246 ? -3.399 0.017 5.605 1.00 98.44 246 LEU A CA 1
ATOM 1945 C C . LEU A 1 246 ? -2.871 -0.147 7.034 1.00 98.44 246 LEU A C 1
ATOM 1947 O O . LEU A 1 246 ? -1.823 -0.759 7.247 1.00 98.44 246 LEU A O 1
ATOM 1951 N N . ALA A 1 247 ? -3.614 0.342 8.030 1.00 98.19 247 ALA A N 1
ATOM 1952 C CA . ALA A 1 247 ? -3.263 0.139 9.428 1.00 98.19 247 ALA A CA 1
ATOM 1953 C C . ALA A 1 247 ? -3.309 -1.349 9.819 1.00 98.19 247 ALA A C 1
ATOM 1955 O O . ALA A 1 247 ? -2.408 -1.827 10.515 1.00 98.19 247 ALA A O 1
ATOM 1956 N N . ALA A 1 248 ? -4.309 -2.098 9.343 1.00 97.62 248 ALA A N 1
ATOM 1957 C CA . ALA A 1 248 ? -4.396 -3.547 9.518 1.00 97.62 248 ALA A CA 1
ATOM 1958 C C . ALA A 1 248 ? -3.271 -4.288 8.785 1.00 97.62 248 ALA A C 1
ATOM 1960 O O . ALA A 1 248 ? -2.684 -5.213 9.344 1.00 97.62 248 ALA A O 1
ATOM 1961 N N . TYR A 1 249 ? -2.958 -3.862 7.558 1.00 97.19 249 TYR A N 1
ATOM 1962 C CA . TYR A 1 249 ? -1.902 -4.424 6.720 1.00 97.19 249 TYR A CA 1
ATOM 1963 C C . TYR A 1 249 ? -0.542 -4.371 7.426 1.00 97.19 249 TYR A C 1
ATOM 1965 O O . TYR A 1 249 ? 0.083 -5.408 7.635 1.00 97.19 249 TYR A O 1
ATOM 1973 N N . ASN A 1 250 ? -0.120 -3.181 7.864 1.00 97.75 250 ASN A N 1
ATOM 1974 C CA . ASN A 1 250 ? 1.208 -2.981 8.445 1.00 97.75 250 ASN A CA 1
ATOM 1975 C C . ASN A 1 250 ? 1.294 -3.397 9.926 1.00 97.75 250 ASN A C 1
ATOM 1977 O O . ASN A 1 250 ? 2.259 -4.042 10.325 1.00 97.75 250 ASN A O 1
ATOM 1981 N N . SER A 1 251 ? 0.291 -3.081 10.758 1.00 95.88 251 SER A N 1
ATOM 1982 C CA . SER A 1 251 ? 0.352 -3.399 12.201 1.00 95.88 251 SER A CA 1
ATOM 1983 C C . SER A 1 251 ? -0.115 -4.815 12.563 1.00 95.88 251 SER A C 1
ATOM 1985 O O . SER A 1 251 ? -0.038 -5.216 13.730 1.00 95.88 251 SER A O 1
ATOM 1987 N N . GLY A 1 252 ? -0.600 -5.566 11.573 1.00 94.50 252 GLY A N 1
ATOM 1988 C CA . GLY A 1 252 ? -1.177 -6.892 11.727 1.00 94.50 252 GLY A CA 1
ATOM 1989 C C . GLY A 1 252 ? -2.685 -6.856 11.982 1.00 94.50 252 GLY A C 1
ATOM 1990 O O . GLY A 1 252 ? -3.176 -6.202 12.906 1.00 94.50 252 GLY A O 1
ATOM 1991 N N . GLU A 1 253 ? -3.417 -7.651 11.199 1.00 93.50 253 GLU A N 1
ATOM 1992 C CA . GLU A 1 253 ? -4.882 -7.695 11.173 1.00 93.50 253 GLU A CA 1
ATOM 1993 C C . GLU A 1 253 ? -5.510 -7.867 12.564 1.00 93.50 253 GLU A C 1
ATOM 1995 O O . GLU A 1 253 ? -6.397 -7.109 12.957 1.00 93.50 253 GLU A O 1
ATOM 2000 N N . THR A 1 254 ? -5.040 -8.845 13.342 1.00 94.12 254 THR A N 1
ATOM 2001 C CA . THR A 1 254 ? -5.604 -9.140 14.667 1.00 94.12 254 THR A CA 1
ATOM 2002 C C . THR A 1 254 ? -5.353 -8.008 15.658 1.00 94.12 254 THR A C 1
ATOM 2004 O O . THR A 1 254 ? -6.234 -7.666 16.451 1.00 94.12 254 THR A O 1
ATOM 2007 N N . ARG A 1 255 ? -4.156 -7.406 15.623 1.00 95.50 255 ARG A N 1
ATOM 2008 C CA . ARG A 1 255 ? -3.797 -6.285 16.500 1.00 95.50 255 ARG A CA 1
ATOM 2009 C C . ARG A 1 255 ? -4.685 -5.086 16.193 1.00 95.50 255 ARG A C 1
ATOM 2011 O O . ARG A 1 255 ? -5.278 -4.513 17.108 1.00 95.50 255 ARG A O 1
ATOM 2018 N N . PHE A 1 256 ? -4.791 -4.734 14.914 1.00 97.94 256 PHE A N 1
ATOM 2019 C CA . PHE A 1 256 ? -5.582 -3.593 14.488 1.00 97.94 256 PHE A CA 1
ATOM 2020 C C . PHE A 1 256 ? -7.080 -3.807 14.717 1.00 97.94 256 PHE A C 1
ATOM 2022 O O . PHE A 1 256 ? -7.737 -2.909 15.228 1.00 97.94 256 PHE A O 1
ATOM 2029 N N . ALA A 1 257 ? -7.623 -4.998 14.450 1.00 97.50 257 ALA A N 1
ATOM 2030 C CA . ALA A 1 257 ? -9.034 -5.294 14.702 1.00 97.50 257 ALA A CA 1
ATOM 2031 C C . ALA A 1 257 ? -9.420 -5.098 16.180 1.00 97.50 257 ALA A C 1
ATOM 2033 O O . ALA A 1 257 ? -10.458 -4.504 16.473 1.00 97.50 257 ALA A O 1
ATOM 2034 N N . ARG A 1 258 ? -8.562 -5.529 17.119 1.00 97.94 258 ARG A N 1
ATOM 2035 C CA . ARG A 1 258 ? -8.762 -5.278 18.558 1.00 97.94 258 ARG A CA 1
ATOM 2036 C C . ARG A 1 258 ? -8.751 -3.784 18.872 1.00 97.94 258 ARG A C 1
ATOM 2038 O O . ARG A 1 258 ? -9.632 -3.314 19.586 1.00 97.94 258 ARG A O 1
ATOM 2045 N N . LEU A 1 259 ? -7.784 -3.045 18.328 1.00 97.88 259 LEU A N 1
ATOM 2046 C CA . LEU A 1 259 ? -7.674 -1.598 18.520 1.00 97.88 259 LEU A CA 1
ATOM 2047 C C . LEU A 1 259 ? -8.897 -0.854 17.952 1.00 97.88 259 LEU A C 1
ATOM 2049 O O . LEU A 1 259 ? -9.517 -0.075 18.669 1.00 97.88 259 LEU A O 1
ATOM 2053 N N . ASN A 1 260 ? -9.291 -1.144 16.712 1.00 97.81 260 ASN A N 1
ATOM 2054 C CA . ASN A 1 260 ? -10.449 -0.543 16.049 1.00 97.81 260 ASN A CA 1
ATOM 2055 C C . ASN A 1 260 ? -11.747 -0.785 16.840 1.00 97.81 260 ASN A C 1
ATOM 2057 O O . ASN A 1 260 ? -12.543 0.136 17.018 1.00 97.81 260 ASN A O 1
ATOM 2061 N N . LYS A 1 261 ? -11.916 -1.988 17.412 1.00 97.69 261 LYS A N 1
ATOM 2062 C CA . LYS A 1 261 ? -13.045 -2.305 18.298 1.00 97.69 261 LYS A CA 1
ATOM 2063 C C . LYS A 1 261 ? -13.041 -1.461 19.579 1.00 97.69 261 LYS A C 1
ATOM 2065 O O . LYS A 1 261 ? -14.098 -0.972 19.969 1.00 97.69 261 LYS A O 1
ATOM 2070 N N . ARG A 1 262 ? -11.881 -1.242 20.220 1.00 97.38 262 ARG A N 1
ATOM 2071 C CA . ARG A 1 262 ? -11.780 -0.357 21.407 1.00 97.38 262 ARG A CA 1
ATOM 2072 C C . ARG A 1 262 ? -12.209 1.074 21.095 1.00 97.38 262 ARG A C 1
ATOM 2074 O O . ARG A 1 262 ? -12.862 1.708 21.916 1.00 97.38 262 ARG A O 1
ATOM 2081 N N . HIS A 1 263 ? -11.901 1.546 19.889 1.00 97.12 263 HIS A N 1
ATOM 2082 C CA . HIS A 1 263 ? -12.310 2.862 19.390 1.00 97.12 263 HIS A CA 1
ATOM 2083 C C . HIS A 1 263 ? -13.718 2.878 18.781 1.00 97.12 263 HIS A C 1
ATOM 2085 O O . HIS A 1 263 ? -14.096 3.860 18.147 1.00 97.12 263 HIS A O 1
ATOM 2091 N N . LYS A 1 264 ? -14.518 1.819 18.989 1.00 96.12 264 LYS A N 1
ATOM 2092 C CA . LYS A 1 264 ? -15.905 1.692 18.508 1.00 96.12 264 LYS A CA 1
ATOM 2093 C C . LYS A 1 264 ? -16.034 1.950 17.001 1.00 96.12 264 LYS A C 1
ATOM 2095 O O . LYS A 1 264 ? -16.958 2.626 16.568 1.00 96.12 264 LYS A O 1
ATOM 2100 N N . ASN A 1 265 ? -15.068 1.462 16.219 1.00 91.62 265 ASN A N 1
ATOM 2101 C CA . ASN A 1 265 ? -15.000 1.624 14.763 1.00 91.62 265 ASN A CA 1
ATOM 2102 C C . ASN A 1 265 ? -15.016 3.087 14.269 1.00 91.62 265 ASN A C 1
ATOM 2104 O O . ASN A 1 265 ? -15.250 3.321 13.083 1.00 91.62 265 ASN A O 1
ATOM 2108 N N . LYS A 1 266 ? -14.711 4.072 15.129 1.00 92.50 266 LYS A N 1
ATOM 2109 C CA . LYS A 1 266 ? -14.597 5.485 14.736 1.00 92.50 266 LYS A CA 1
ATOM 2110 C C . LYS A 1 266 ? -13.511 5.697 13.670 1.00 92.50 266 LYS A C 1
ATOM 2112 O O . LYS A 1 266 ? -12.710 4.808 13.379 1.00 92.50 266 LYS A O 1
ATOM 2117 N N . SER A 1 267 ? -13.487 6.890 13.080 1.00 92.00 267 SER A N 1
ATOM 2118 C CA . SER A 1 267 ? -12.459 7.279 12.107 1.00 92.00 267 SER A CA 1
ATOM 2119 C C . SER A 1 267 ? -11.045 7.127 12.681 1.00 92.00 267 SER A C 1
ATOM 2121 O O . SER A 1 267 ? -10.770 7.590 13.793 1.00 92.00 267 SER A O 1
ATOM 2123 N N . LEU A 1 268 ? -10.144 6.522 11.895 1.00 91.88 268 LEU A N 1
ATOM 2124 C CA . LEU A 1 268 ? -8.734 6.329 12.255 1.00 91.88 268 LEU A CA 1
ATOM 2125 C C . LEU A 1 268 ? -8.018 7.656 12.537 1.00 91.88 268 LEU A C 1
ATOM 2127 O O . LEU A 1 268 ? -7.079 7.700 13.326 1.00 91.88 268 LEU A O 1
ATOM 2131 N N . TRP A 1 269 ? -8.477 8.741 11.911 1.00 92.00 269 TRP A N 1
ATOM 2132 C CA . TRP A 1 269 ? -7.868 10.067 11.993 1.00 92.00 269 TRP A CA 1
ATOM 2133 C C . TRP A 1 269 ? -8.188 10.820 13.291 1.0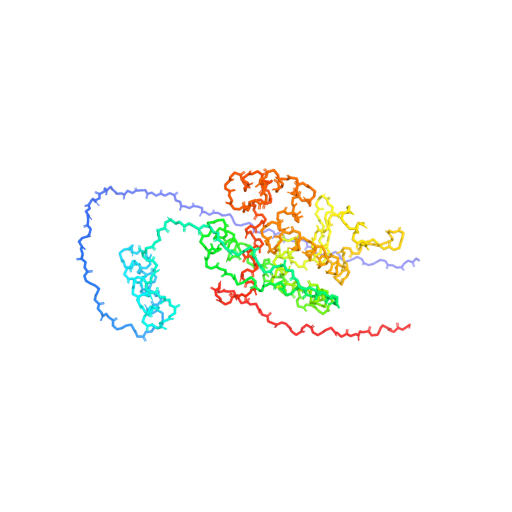0 92.00 269 TRP A C 1
ATOM 2135 O O . TRP A 1 269 ? -7.647 11.899 13.524 1.00 92.00 269 TRP A O 1
ATOM 2145 N N . LYS A 1 270 ? -9.030 10.269 14.179 1.00 90.81 270 LYS A N 1
ATOM 2146 C CA . LYS A 1 270 ? -9.200 10.829 15.528 1.00 90.81 270 LYS A CA 1
ATOM 2147 C C . LYS A 1 270 ? -7.877 10.708 16.289 1.00 90.81 270 LYS A C 1
ATOM 2149 O O . LYS A 1 270 ? -7.326 9.617 16.391 1.00 90.81 270 LYS A O 1
ATOM 2154 N N . LYS A 1 271 ? -7.380 11.817 16.854 1.00 89.50 271 LYS A N 1
ATOM 2155 C CA . LYS A 1 271 ? -6.057 11.912 17.507 1.00 89.50 271 LYS A CA 1
ATOM 2156 C C . LYS A 1 271 ? -5.796 10.767 18.498 1.00 89.50 271 LYS A C 1
ATOM 2158 O O . LYS A 1 271 ? -4.768 10.102 18.417 1.00 89.50 271 LYS A O 1
ATOM 2163 N N . ASN A 1 272 ? -6.736 10.500 19.401 1.00 92.56 272 ASN A N 1
ATOM 2164 C CA . ASN A 1 272 ? -6.609 9.428 20.393 1.00 92.56 272 ASN A CA 1
ATOM 2165 C C . ASN A 1 272 ? -6.524 8.024 19.764 1.00 92.56 272 ASN A C 1
ATOM 2167 O O . ASN A 1 272 ? -5.795 7.184 20.275 1.00 92.56 272 ASN A O 1
ATOM 2171 N N . PHE A 1 273 ? -7.204 7.775 18.643 1.00 94.69 273 PHE A N 1
ATOM 2172 C CA . PHE A 1 273 ? -7.087 6.515 17.910 1.00 94.69 273 PHE A CA 1
ATOM 2173 C C . PHE A 1 273 ? -5.762 6.460 17.130 1.00 94.69 273 PHE A C 1
ATOM 2175 O O . PHE A 1 273 ? -4.972 5.529 17.299 1.00 94.69 273 PHE A O 1
ATOM 2182 N N . TYR A 1 274 ? -5.464 7.485 16.331 1.00 93.81 274 TYR A N 1
ATOM 2183 C CA . TYR A 1 274 ? -4.284 7.519 15.469 1.00 93.81 274 TYR A CA 1
ATOM 2184 C C . TYR A 1 274 ? -2.972 7.322 16.238 1.00 93.81 274 TYR A C 1
ATOM 2186 O O . TYR A 1 274 ? -2.108 6.545 15.829 1.00 93.81 274 TYR A O 1
ATOM 2194 N N . TYR A 1 275 ? -2.815 7.998 17.380 1.00 95.19 275 TYR A N 1
ATOM 2195 C CA . TYR A 1 275 ? -1.573 7.945 18.150 1.00 95.19 275 TYR A CA 1
ATOM 2196 C C . TYR A 1 275 ? -1.394 6.652 18.975 1.00 95.19 275 TYR A C 1
ATOM 2198 O O . TYR A 1 275 ? -0.278 6.389 19.422 1.00 95.19 275 TYR A O 1
ATOM 2206 N N . GLU A 1 276 ? -2.415 5.787 19.080 1.00 96.75 276 GLU A N 1
ATOM 2207 C CA . GLU A 1 276 ? -2.291 4.419 19.628 1.00 96.75 276 GLU A CA 1
ATOM 2208 C C . GLU A 1 276 ? -1.725 3.395 18.619 1.00 96.75 276 GLU A C 1
ATOM 2210 O O . GLU A 1 276 ? -1.342 2.271 18.985 1.00 96.75 276 GLU A O 1
ATOM 2215 N N . LEU A 1 277 ? -1.656 3.752 17.333 1.00 96.62 277 LEU A N 1
ATOM 2216 C CA . LEU A 1 277 ? -0.993 2.927 16.324 1.00 96.62 277 LEU A CA 1
ATOM 2217 C C . LEU A 1 277 ? 0.524 2.865 16.578 1.00 96.62 277 LEU A C 1
ATOM 2219 O O . LEU A 1 277 ? 1.101 3.833 17.085 1.00 96.62 277 LEU A O 1
ATOM 2223 N N . PRO A 1 278 ? 1.209 1.773 16.183 1.00 96.38 278 PRO A N 1
ATOM 2224 C CA . PRO A 1 278 ? 2.666 1.717 16.195 1.00 96.38 278 PRO A CA 1
ATOM 2225 C C . PRO A 1 278 ? 3.265 2.871 15.390 1.00 96.38 278 PRO A C 1
ATOM 2227 O O . PRO A 1 278 ? 2.693 3.291 14.385 1.00 96.38 278 PRO A O 1
ATOM 2230 N N . ARG A 1 279 ? 4.439 3.368 15.801 1.00 95.00 279 ARG A N 1
ATOM 2231 C CA . ARG A 1 279 ? 5.105 4.495 15.124 1.00 95.00 279 ARG A CA 1
ATOM 2232 C C . ARG A 1 279 ? 5.305 4.237 13.630 1.00 95.00 279 ARG A C 1
ATOM 2234 O O . ARG A 1 279 ? 5.053 5.136 12.839 1.00 95.00 279 ARG A O 1
ATOM 2241 N N . GLU A 1 280 ? 5.714 3.022 13.270 1.00 95.19 280 GLU A N 1
ATOM 2242 C CA . GLU A 1 280 ? 5.866 2.601 11.875 1.00 95.19 280 GLU A CA 1
ATOM 2243 C C . GLU A 1 280 ? 4.544 2.723 11.111 1.00 95.19 280 GLU A C 1
ATOM 2245 O O . GLU A 1 280 ? 4.488 3.375 10.076 1.00 95.19 280 GLU A O 1
ATOM 2250 N N . THR A 1 281 ? 3.449 2.217 11.677 1.00 97.56 281 THR A N 1
ATOM 2251 C CA . THR A 1 281 ? 2.117 2.268 11.062 1.00 97.56 281 THR A CA 1
ATOM 2252 C C . THR A 1 281 ? 1.587 3.695 10.914 1.00 97.56 281 THR A C 1
ATOM 2254 O O . THR A 1 281 ? 0.988 4.022 9.892 1.00 97.56 281 THR A O 1
ATOM 2257 N N . ARG A 1 282 ? 1.849 4.576 11.892 1.00 96.75 282 ARG A N 1
ATOM 2258 C CA . ARG A 1 282 ? 1.503 6.011 11.809 1.00 96.75 282 ARG A CA 1
ATOM 2259 C C . ARG A 1 282 ? 2.233 6.742 10.689 1.00 96.75 282 ARG A C 1
ATOM 2261 O O . ARG A 1 282 ? 1.806 7.818 10.296 1.00 96.75 282 ARG A O 1
ATOM 2268 N N . HIS A 1 283 ? 3.353 6.215 10.223 1.00 96.06 283 HIS A N 1
ATOM 2269 C CA . HIS A 1 283 ? 4.048 6.753 9.064 1.00 96.06 283 HIS A CA 1
ATOM 2270 C C . HIS A 1 283 ? 3.588 6.044 7.784 1.00 96.06 283 HIS A C 1
ATOM 2272 O O . HIS A 1 283 ? 3.274 6.691 6.794 1.00 96.06 283 HIS A O 1
ATOM 2278 N N . TYR A 1 284 ? 3.446 4.721 7.835 1.00 98.38 284 TYR A N 1
ATOM 2279 C CA . TYR A 1 284 ? 3.038 3.886 6.711 1.00 98.38 284 TYR A CA 1
ATOM 2280 C C . TYR A 1 284 ? 1.707 4.320 6.082 1.00 98.38 284 TYR A C 1
ATOM 2282 O O . TYR A 1 284 ? 1.627 4.466 4.866 1.00 98.38 284 TYR A O 1
ATOM 2290 N N . VAL A 1 285 ? 0.669 4.553 6.896 1.00 98.12 285 VAL A N 1
ATOM 2291 C CA . VAL A 1 285 ? -0.679 4.889 6.404 1.00 98.12 285 VAL A CA 1
ATOM 2292 C C . VAL A 1 285 ? -0.684 6.142 5.511 1.00 98.12 285 VAL A C 1
ATOM 2294 O O . VAL A 1 285 ? -1.090 6.023 4.354 1.00 98.12 285 VAL A O 1
ATOM 2297 N N . PRO A 1 286 ? -0.235 7.329 5.971 1.00 97.31 286 PRO A N 1
ATOM 2298 C CA . PRO A 1 286 ? -0.224 8.520 5.126 1.00 97.31 286 PRO A CA 1
ATOM 2299 C C . PRO A 1 286 ? 0.739 8.389 3.940 1.00 97.31 286 PRO A C 1
ATOM 2301 O O . PRO A 1 286 ? 0.420 8.880 2.861 1.00 97.31 286 PRO A O 1
ATOM 2304 N N . VAL A 1 287 ? 1.867 7.683 4.096 1.00 98.00 287 VAL A N 1
ATOM 2305 C CA . VAL A 1 287 ? 2.829 7.447 3.007 1.00 98.00 287 VAL A CA 1
ATOM 2306 C C . VAL A 1 287 ? 2.209 6.652 1.867 1.00 98.00 287 VAL A C 1
ATOM 2308 O O . VAL A 1 287 ? 2.321 7.064 0.715 1.00 98.00 287 VAL A O 1
ATOM 2311 N N . VAL A 1 288 ? 1.503 5.558 2.149 1.00 98.62 288 VAL A N 1
ATOM 2312 C CA . VAL A 1 288 ? 0.853 4.781 1.085 1.00 98.62 288 VAL A CA 1
ATOM 2313 C C . VAL A 1 288 ? -0.308 5.557 0.457 1.00 98.62 288 VAL A C 1
ATOM 2315 O O . VAL A 1 288 ? -0.442 5.563 -0.763 1.00 98.62 288 VAL A O 1
ATOM 2318 N N . LEU A 1 289 ? -1.114 6.276 1.246 1.00 97.56 289 LEU A N 1
ATOM 2319 C CA . LEU A 1 289 ? -2.191 7.102 0.686 1.00 97.56 289 LEU A CA 1
ATOM 2320 C C . LEU A 1 289 ? -1.648 8.205 -0.236 1.00 97.56 289 LEU A C 1
ATOM 2322 O O . LEU A 1 289 ? -2.177 8.389 -1.327 1.00 97.56 289 LEU A O 1
ATOM 2326 N N . ALA A 1 290 ? -0.560 8.877 0.145 1.00 97.25 290 ALA A N 1
ATOM 2327 C CA . ALA A 1 290 ? 0.093 9.878 -0.696 1.00 97.25 290 ALA A CA 1
ATOM 2328 C C . ALA A 1 290 ? 0.644 9.280 -2.003 1.00 97.25 290 ALA A C 1
ATOM 2330 O O . ALA A 1 290 ? 0.451 9.856 -3.070 1.00 97.25 290 ALA A O 1
ATOM 2331 N N . ALA A 1 291 ? 1.279 8.103 -1.953 1.00 98.31 291 ALA A N 1
ATOM 2332 C CA . ALA A 1 291 ? 1.755 7.437 -3.168 1.00 98.31 291 ALA A CA 1
ATOM 2333 C C . ALA A 1 291 ? 0.587 7.062 -4.097 1.00 98.31 291 ALA A C 1
ATOM 2335 O O . ALA A 1 291 ? 0.673 7.264 -5.305 1.00 98.31 291 ALA A O 1
ATOM 2336 N N . MET A 1 292 ? -0.526 6.577 -3.534 1.00 97.44 292 MET A N 1
ATOM 2337 C CA . MET A 1 292 ? -1.739 6.259 -4.294 1.00 97.44 292 MET A CA 1
ATOM 2338 C C . MET A 1 292 ? -2.271 7.498 -5.018 1.00 97.44 292 MET A C 1
ATOM 2340 O O . MET A 1 292 ? -2.627 7.412 -6.189 1.00 97.44 292 MET A O 1
ATOM 2344 N N . MET A 1 293 ? -2.270 8.658 -4.357 1.00 94.50 293 MET A N 1
ATOM 2345 C CA . MET A 1 293 ? -2.679 9.929 -4.963 1.00 94.50 293 MET A CA 1
ATOM 2346 C C . MET A 1 293 ? -1.819 10.302 -6.163 1.00 94.50 293 MET A C 1
ATOM 2348 O O . MET A 1 293 ? -2.352 10.711 -7.196 1.00 94.50 293 MET A O 1
ATOM 2352 N N . ILE A 1 294 ? -0.504 10.127 -6.032 1.00 95.56 294 ILE A N 1
ATOM 2353 C CA . ILE A 1 294 ? 0.440 10.407 -7.109 1.00 95.56 294 ILE A CA 1
ATOM 2354 C C . ILE A 1 294 ? 0.227 9.434 -8.271 1.00 95.56 294 ILE A C 1
ATOM 2356 O O . ILE A 1 294 ? 0.145 9.878 -9.407 1.00 95.56 294 ILE A O 1
ATOM 2360 N N . PHE A 1 295 ? 0.064 8.133 -8.016 1.00 96.38 295 PHE A N 1
ATOM 2361 C CA . PHE A 1 295 ? -0.194 7.161 -9.085 1.00 96.38 295 PHE A CA 1
ATOM 2362 C C . PHE A 1 295 ? -1.539 7.371 -9.790 1.00 96.38 295 PHE A C 1
ATOM 2364 O O . PHE A 1 295 ? -1.643 7.083 -10.978 1.00 96.38 295 PHE A O 1
ATOM 2371 N N . GLN A 1 296 ? -2.557 7.887 -9.095 1.00 94.44 296 GLN A N 1
ATOM 2372 C CA . GLN A 1 296 ? -3.847 8.201 -9.716 1.00 94.44 296 GLN A CA 1
ATOM 2373 C C . GLN A 1 296 ? -3.782 9.426 -10.637 1.00 94.44 296 GLN A C 1
ATOM 2375 O O . GLN A 1 296 ? -4.494 9.456 -11.634 1.00 94.44 296 GLN A O 1
ATOM 2380 N N . ASN A 1 297 ? -2.979 10.442 -10.298 1.00 91.94 297 ASN A N 1
ATOM 2381 C CA . ASN A 1 297 ? -2.887 11.694 -11.060 1.00 91.94 297 ASN A CA 1
ATOM 2382 C C . ASN A 1 297 ? -1.449 12.251 -11.047 1.00 91.94 297 ASN A C 1
ATOM 2384 O O . ASN A 1 297 ? -1.206 13.280 -10.409 1.00 91.94 297 ASN A O 1
ATOM 2388 N N . PRO A 1 298 ? -0.484 11.604 -11.722 1.00 93.12 298 PRO A N 1
ATOM 2389 C CA . PRO A 1 298 ? 0.935 11.949 -11.599 1.00 93.12 298 PRO A CA 1
ATOM 2390 C C . PRO A 1 298 ? 1.248 13.376 -12.075 1.00 93.12 298 PRO A C 1
ATOM 2392 O O . PRO A 1 298 ? 2.010 14.089 -11.413 1.00 93.12 298 PRO A O 1
ATOM 2395 N N . ASP A 1 299 ? 0.569 13.850 -13.124 1.00 91.50 299 ASP A N 1
ATOM 2396 C CA . ASP A 1 299 ? 0.743 15.204 -13.667 1.00 91.50 299 ASP A CA 1
ATOM 2397 C C . ASP A 1 299 ? 0.391 16.300 -12.651 1.00 91.50 299 ASP A C 1
ATOM 2399 O O . ASP A 1 299 ? 1.097 17.304 -12.549 1.00 91.50 299 ASP A O 1
ATOM 2403 N N . LYS A 1 300 ? -0.634 16.077 -11.811 1.00 89.75 300 LYS A N 1
ATOM 2404 C CA . LYS A 1 300 ? -1.035 17.016 -10.745 1.00 89.75 300 LYS A CA 1
ATOM 2405 C C . LYS A 1 300 ? 0.084 17.252 -9.726 1.00 89.75 300 LYS A C 1
ATOM 2407 O O . LYS A 1 300 ? 0.120 18.294 -9.077 1.00 89.75 300 LYS A O 1
ATOM 2412 N N . PHE A 1 301 ? 0.991 16.290 -9.583 1.00 88.50 301 PHE A N 1
ATOM 2413 C CA . PHE A 1 301 ? 2.124 16.358 -8.664 1.00 88.50 301 PHE A CA 1
ATOM 2414 C C . PHE A 1 301 ? 3.456 16.597 -9.384 1.00 88.50 301 PHE A C 1
ATOM 2416 O O . PHE A 1 301 ? 4.520 16.411 -8.788 1.00 88.50 301 PHE A O 1
ATOM 2423 N N . ASN A 1 302 ? 3.415 17.001 -10.660 1.00 90.44 302 ASN A N 1
ATOM 2424 C CA . ASN A 1 302 ? 4.595 17.179 -11.502 1.00 90.44 302 ASN A CA 1
ATOM 2425 C C . ASN A 1 302 ? 5.493 15.925 -11.501 1.00 90.44 302 ASN A C 1
ATOM 2427 O O . ASN A 1 302 ? 6.719 16.005 -11.377 1.00 90.44 302 ASN A O 1
ATOM 2431 N N . VAL A 1 303 ? 4.879 14.740 -11.553 1.00 92.75 303 VAL A N 1
ATOM 2432 C CA . VAL A 1 303 ? 5.557 13.446 -11.675 1.00 92.75 303 VAL A CA 1
ATOM 2433 C C . VAL A 1 303 ? 5.328 12.924 -13.083 1.00 92.75 303 VAL A C 1
ATOM 2435 O O . VAL A 1 303 ? 4.196 12.836 -13.535 1.00 92.75 303 VAL A O 1
ATOM 2438 N N . LYS A 1 304 ? 6.410 12.552 -13.767 1.00 93.38 304 LYS A N 1
ATOM 2439 C CA . LYS A 1 304 ? 6.351 11.891 -15.072 1.00 93.38 304 LYS A CA 1
ATOM 2440 C C . LYS A 1 304 ? 6.578 10.399 -14.874 1.00 93.38 304 LYS A C 1
ATOM 2442 O O . LYS A 1 304 ? 7.583 10.009 -14.278 1.00 93.38 304 LYS A O 1
ATOM 2447 N N . LEU A 1 305 ? 5.623 9.591 -15.322 1.00 92.75 305 LEU A N 1
ATOM 2448 C CA . LEU A 1 305 ? 5.677 8.134 -15.269 1.00 92.75 305 LEU A CA 1
ATOM 2449 C C . LEU A 1 305 ? 5.758 7.601 -16.699 1.00 92.75 305 LEU A C 1
ATOM 2451 O O . LEU A 1 305 ? 4.741 7.415 -17.360 1.00 92.75 305 LEU A O 1
ATOM 2455 N N . ASP A 1 306 ? 6.982 7.393 -17.179 1.00 88.94 306 ASP A N 1
ATOM 2456 C CA . ASP A 1 306 ? 7.221 6.995 -18.566 1.00 88.94 306 ASP A CA 1
ATOM 2457 C C . ASP A 1 306 ? 6.647 5.607 -18.861 1.00 88.94 306 ASP A C 1
ATOM 2459 O O . ASP A 1 306 ? 6.763 4.677 -18.053 1.00 88.94 306 ASP A O 1
ATOM 2463 N N . THR A 1 307 ? 6.052 5.449 -20.040 1.00 86.50 307 THR A N 1
ATOM 2464 C CA . THR A 1 307 ? 5.598 4.147 -20.526 1.00 86.50 307 THR A CA 1
ATOM 2465 C C . THR A 1 307 ? 6.750 3.411 -21.201 1.00 86.50 307 THR A C 1
ATOM 2467 O O . THR A 1 307 ? 7.382 3.949 -22.110 1.00 86.50 307 THR A O 1
ATOM 2470 N N . LEU A 1 308 ? 7.011 2.178 -20.783 1.00 82.00 308 LEU A N 1
ATOM 2471 C CA . LEU A 1 308 ? 7.975 1.274 -21.401 1.00 82.00 308 LEU A CA 1
ATOM 2472 C C . LEU A 1 308 ? 7.232 0.291 -22.313 1.00 82.00 308 LEU A C 1
ATOM 2474 O O . LEU A 1 308 ? 6.141 -0.167 -21.969 1.00 82.00 308 LEU A O 1
ATOM 2478 N N . ASP A 1 309 ? 7.835 -0.084 -23.446 1.00 76.56 309 ASP A N 1
ATOM 2479 C CA . ASP A 1 309 ? 7.336 -1.196 -24.270 1.00 76.56 309 ASP A CA 1
ATOM 2480 C C . ASP A 1 309 ? 7.669 -2.532 -23.586 1.00 76.56 309 ASP A C 1
ATOM 2482 O O . ASP A 1 309 ? 8.617 -3.235 -23.930 1.00 76.56 309 ASP A O 1
ATOM 2486 N N . ALA A 1 310 ? 6.921 -2.845 -22.530 1.00 69.56 310 ALA A N 1
ATOM 2487 C CA . ALA A 1 310 ? 7.105 -4.031 -21.704 1.00 69.56 310 ALA A CA 1
ATOM 2488 C C . ALA A 1 310 ? 6.323 -5.235 -22.262 1.00 69.56 310 ALA A C 1
ATOM 2490 O O . ALA A 1 310 ? 5.559 -5.883 -21.545 1.00 69.56 310 ALA A O 1
ATOM 2491 N N . LYS A 1 311 ? 6.474 -5.535 -23.558 1.00 69.19 311 LYS A N 1
ATOM 2492 C CA . LYS A 1 311 ? 5.885 -6.746 -24.146 1.00 69.19 311 LYS A CA 1
ATOM 2493 C C . LYS A 1 311 ? 6.654 -7.979 -23.685 1.00 69.19 311 LYS A C 1
ATOM 2495 O O . LYS A 1 311 ? 7.811 -8.175 -24.050 1.00 69.19 311 LYS A O 1
ATOM 2500 N N . THR A 1 312 ? 5.989 -8.844 -22.927 1.00 66.56 312 THR A N 1
ATOM 2501 C CA . THR A 1 312 ? 6.528 -10.163 -22.597 1.00 66.56 312 THR A CA 1
ATOM 2502 C C . THR A 1 312 ? 6.459 -11.056 -23.831 1.00 66.56 312 THR A C 1
ATOM 2504 O O . THR A 1 312 ? 5.377 -11.338 -24.348 1.00 66.56 312 THR A O 1
ATOM 2507 N N . VAL A 1 313 ? 7.616 -11.518 -24.302 1.00 71.62 313 VAL A N 1
ATOM 2508 C CA . VAL A 1 313 ? 7.719 -12.503 -25.385 1.00 71.62 313 VAL A CA 1
ATOM 2509 C C . VAL A 1 313 ? 7.957 -13.875 -24.764 1.00 71.62 313 VAL A C 1
ATOM 2511 O O . VAL A 1 313 ? 8.863 -14.040 -23.948 1.00 71.62 313 VAL A O 1
ATOM 2514 N N . GLN A 1 314 ? 7.141 -14.861 -25.135 1.00 68.62 314 GLN A N 1
ATOM 2515 C CA . GLN A 1 314 ? 7.391 -16.251 -24.757 1.00 68.62 314 GLN A CA 1
ATOM 2516 C C . GLN A 1 314 ? 8.609 -16.754 -25.534 1.00 68.62 314 GLN A C 1
ATOM 2518 O O . GLN A 1 314 ? 8.607 -16.751 -26.763 1.00 68.62 314 GLN A O 1
ATOM 2523 N N . VAL A 1 315 ? 9.652 -17.158 -24.812 1.00 77.88 315 VAL A N 1
ATOM 2524 C CA . VAL A 1 315 ? 10.846 -17.771 -25.399 1.00 77.88 315 VAL A CA 1
ATOM 2525 C C . VAL A 1 315 ? 10.745 -19.273 -25.178 1.00 77.88 315 VAL A C 1
ATOM 2527 O O . VAL A 1 315 ? 10.806 -19.738 -24.040 1.00 77.88 315 VAL A O 1
ATOM 2530 N N . GLU A 1 316 ? 10.591 -20.037 -26.256 1.00 75.12 316 GLU A N 1
ATOM 2531 C CA . GLU A 1 316 ? 10.769 -21.486 -26.194 1.00 75.12 316 GLU A CA 1
ATOM 2532 C C . GLU A 1 316 ? 12.263 -21.787 -26.074 1.00 75.12 316 GLU A C 1
ATOM 2534 O O . GLU A 1 316 ? 13.053 -21.479 -26.968 1.00 75.12 316 GLU A O 1
ATOM 2539 N N . LEU A 1 317 ? 12.668 -22.359 -24.940 1.00 73.62 317 LEU A N 1
ATOM 2540 C CA . LEU A 1 317 ? 14.032 -22.847 -24.781 1.00 73.62 317 LEU A CA 1
ATOM 2541 C C . LEU A 1 317 ? 14.199 -24.127 -25.616 1.00 73.62 317 LEU A C 1
ATOM 2543 O O . LEU A 1 317 ? 13.320 -24.994 -25.562 1.00 73.62 317 LEU A O 1
ATOM 2547 N N . PRO A 1 318 ? 15.302 -24.271 -26.372 1.00 66.31 318 PRO A N 1
ATOM 2548 C CA . PRO A 1 318 ? 15.584 -25.512 -27.079 1.00 66.31 318 PRO A CA 1
ATOM 2549 C C . PRO A 1 318 ? 15.674 -26.669 -26.076 1.00 66.31 318 PRO A C 1
ATOM 2551 O O . PRO A 1 318 ? 16.243 -26.514 -24.992 1.00 66.31 318 PRO A O 1
ATOM 2554 N N . LYS A 1 319 ? 15.056 -27.796 -26.440 1.00 65.12 319 LYS A N 1
ATOM 2555 C CA . LYS A 1 319 ? 15.094 -29.046 -25.671 1.00 65.12 319 LYS A CA 1
ATOM 2556 C C . LYS A 1 319 ? 16.491 -29.649 -25.641 1.00 65.12 319 LYS A C 1
ATOM 2558 O O . LYS A 1 319 ? 17.182 -29.563 -26.680 1.00 65.12 319 LYS A O 1
#

Nearest PDB structures (foldseek):
  8rhf-assembly1_B  TM=8.705E-01  e=4.553E-08  Pseudomonas aeruginosa
  8rhi-assembly1_A  TM=8.567E-01  e=7.912E-08  Pseudomonas aeruginosa
  8rhf-assembly2_A  TM=8.512E-01  e=6.285E-08  Pseudomonas aeruginosa
  6ghz-assembly2_A  TM=6.313E-01  e=5.467E-05  Escherichia coli K-12
  6ghy-assembly2_A  TM=6.145E-01  e=1.252E-04  Escherichia coli K-12

Foldseek 3Di:
DDDDDDDDDDDDDDDDDDDDDDDDDDDDDDDDDDDDDDDDDPDDDDDPVSVVVVVVVLVVPPVSVVVVVVVVVVVCCVVVVDDPPPPDDDDDDDDDPPPPPDDDDDDPPPPPLPPPDPPPVLVPDPLLVVLLVCCLPVLVVLLQLLLVLCLLLVVLQVVLLVVLVHDPLLLSLQLSVQPSNDLADADPQGQHGSNRHHPVLCVVLVQADDVNPDGNSSPSNSVNNSVSVLLSVLCVVLVNPQLLSLLCSVQPVVVSVVLCVVVVVDDCPPPVNVVPGDPVSNNRSSNSVSSSVCSVPVVVSVHDRDDDPNDDDDDDDDD

pLDDT: mean 74.57, std 25.62, range [25.78, 98.62]

Radius of gyration: 27.54 Å; Cα contacts (8 Å, |Δi|>4): 268; chains: 1; bounding box: 84×83×48 Å

Solvent-accessible surface area (backbone atoms only — not comparable to full-atom values): 19634 Å² total; per-residue (Å²): 135,89,83,90,85,86,89,87,86,85,91,80,81,89,85,87,84,81,84,84,88,84,85,87,87,89,88,84,85,89,81,91,79,87,85,78,93,75,83,85,78,88,72,85,72,87,47,72,66,57,44,52,51,52,50,56,54,30,66,75,34,72,70,49,35,51,54,50,52,51,51,51,52,50,51,36,42,77,70,64,76,47,76,92,82,79,84,73,87,76,92,80,82,91,86,82,93,81,83,87,83,87,84,86,84,92,70,85,82,76,70,77,68,72,82,78,69,83,52,73,70,60,72,71,34,68,64,28,47,52,26,36,51,40,44,75,49,87,39,32,66,41,50,51,44,15,52,57,44,38,52,68,44,37,82,54,26,46,63,33,23,60,75,51,67,47,58,66,32,55,51,52,12,46,20,30,74,57,32,30,38,33,42,90,32,69,47,96,90,52,20,25,7,32,72,40,46,39,64,72,56,27,58,76,57,62,34,51,34,78,96,61,77,42,67,31,37,54,34,63,41,58,34,29,39,39,50,25,52,52,51,39,54,38,31,65,74,44,77,61,40,59,63,58,34,43,34,20,66,70,60,33,53,70,58,34,54,55,51,40,55,76,56,70,68,54,69,61,82,41,65,80,56,39,70,70,44,55,72,67,35,62,48,48,34,31,35,32,54,28,41,20,52,37,63,71,41,30,68,85,68,77,42,84,81,82,86,70,94,52,77,84,74,91,76,82,74,85,129

Secondary structure (DSSP, 8-state):
----------------------------------------------SHHHHHHHHHHHHTSHHHHHHHHHHHHHHHHHTTSS-S--S-------------------S------------HHHHT-HHHHHHHHHHHTTTHHHHHHHHHHHHHHHHHHHHHHHHTT--HHHHHHHHHHHTTT-TT-B-TT--BTTTTB-HHHHHHTT-B-GGG-SBGGG-HHHHHHHHHHHHHHHHHHTTT-HHHHHHHHHH-HHHHHHHHHHTTT--TTSHHHHTTS-HHHHHHHHHHHHHHHHHH-GGGGT---PPP---PPP-----